Protein AF-A0A426Z5G6-F1 (afdb_monomer_lite)

Organism: Ensete ventricosum (NCBI:txid4639)

Radius of gyration: 36.81 Å; chains: 1; bounding box: 83×56×106 Å

pLDDT: mean 76.45, std 18.32, range [32.03, 97.44]

Sequence (306 aa):
MERAILSSEIAGIDIRGAVARGVGAQGIELSETVRRMEESIPQTIVFLEAAIERCINFTGGSEADELILALDDIMLQYLSNLQDTLKSLRTICGVASPAQSDGLKKEGAARVVDMVSEEEEWSIVQGALQILTVADCLTSRTSVFEASLRATLARIGTTLSLSVFGSSLEQPHVAVAGENDVNIATRAGLDVAALRLADAPDKARKLFNLLEQVAEGATALFMEQLRGIQYISDRGAQQLSADIEFLSNVLSALSMAIPPFLATFHTCLSTPRDQLPAFLKSDGGSQLDIPTAHLVCKIRRIPLDQ

InterPro domains:
  IPR019335 Conserved oligomeric Golgi complex subunit 7 [PF10191] (1-213)
  IPR019335 Conserved oligomeric Golgi complex subunit 7 [PTHR21443] (1-213)

Secondary structure (DSSP, 8-state):
-HHHHHHHHHHT-----S---STT-HHHHHHHHHHHHHHHHHHHHHHHHHHHHHHHHHHTTTTHHHHHHHHHHHHHHHHHHHHHHHHHHHHHTT------------------SS---HHHHHHHHHHHHHHHHHHHHHHHHHHHHHHHHHHHHHHHHHHHHHHHHTTS--------S---HHHHHHHHHHHHHHHHHHH-HHHHHHHHHHHHHHHHHHHHHHHHHHHT-----HHHHHHHHHHHHHHHHHHHHTTPPPPHHHHHHHHHHHS-TTTHHHHHTSGGGGGS-HHHHHHHHHHTT-----

Foldseek 3Di:
DLLVVLLVQLVPQPLQFDPDDDDPCLLVNLQRSLVSLLVSQVVSLVSLVVSVVVCCVQVVCPCVVVSVVSNVVSVVVNVVVVVVNVVVSCVSVVVDDPDDPDDDDDDDDPDPPDDPDPVSVVSVVVSVVSNVVSVVSNVVSVVVSVVVSVVVSVVSVVVVVCVVVVPPDDDDDDDDDDDDPVVVVVVVVVVSVVVVCVVVVVVVVVVLVVLVVVLVVVVVVVLVVVLPQQAADLVRLVVVLVVLVVSVVVCVVSVHDRDLLSVQSNVQSVDDLVCNLVCCVDPNVVSHDPVSNVSSCRRHVNDNDD

Structure (mmCIF, N/CA/C/O backbone):
data_AF-A0A426Z5G6-F1
#
_entry.id   AF-A0A426Z5G6-F1
#
loop_
_atom_site.group_PDB
_atom_site.id
_atom_site.type_symbol
_atom_site.label_atom_id
_atom_site.label_alt_id
_atom_site.label_comp_id
_atom_site.label_asym_id
_atom_site.label_entity_id
_atom_site.label_seq_id
_atom_site.pdbx_PDB_ins_code
_atom_site.Cartn_x
_atom_site.Cartn_y
_atom_site.Cartn_z
_atom_site.occupancy
_atom_site.B_iso_or_equiv
_atom_site.auth_seq_id
_atom_site.auth_comp_id
_atom_site.auth_asym_id
_atom_site.auth_atom_id
_atom_site.pdbx_PDB_model_num
ATOM 1 N N . MET A 1 1 ? -4.379 3.465 -10.804 1.00 75.62 1 MET A N 1
ATOM 2 C CA . MET A 1 1 ? -4.146 4.752 -11.497 1.00 75.62 1 MET A CA 1
ATOM 3 C C . MET A 1 1 ? -2.656 4.974 -11.734 1.00 75.62 1 MET A C 1
ATOM 5 O O . MET A 1 1 ? -2.268 4.985 -12.892 1.00 75.62 1 MET A O 1
ATOM 9 N N . GLU A 1 2 ? -1.825 5.032 -10.685 1.00 82.81 2 GLU A N 1
ATOM 10 C CA . GLU A 1 2 ? -0.364 5.240 -10.807 1.00 82.81 2 GLU A CA 1
ATOM 11 C C . GLU A 1 2 ? 0.331 4.265 -11.766 1.00 82.81 2 GLU A C 1
ATOM 13 O O . GLU A 1 2 ? 1.095 4.699 -12.617 1.00 82.81 2 GLU A O 1
ATOM 18 N N . ARG A 1 3 ? -0.021 2.970 -11.747 1.00 85.62 3 ARG A N 1
ATOM 19 C CA . ARG A 1 3 ? 0.507 1.990 -12.718 1.00 85.62 3 ARG A CA 1
ATOM 20 C C . ARG A 1 3 ? 0.332 2.422 -14.183 1.00 85.62 3 ARG A C 1
ATOM 22 O O . ARG A 1 3 ? 1.218 2.198 -14.996 1.00 85.62 3 ARG A O 1
ATOM 29 N N . ALA A 1 4 ? -0.806 3.027 -14.533 1.00 86.38 4 ALA A N 1
ATOM 30 C CA . ALA A 1 4 ? -1.065 3.477 -15.903 1.00 86.38 4 ALA A CA 1
ATOM 31 C C . ALA A 1 4 ? -0.242 4.724 -16.262 1.00 86.38 4 ALA A C 1
ATOM 33 O O . ALA A 1 4 ? 0.222 4.838 -17.392 1.00 86.38 4 ALA A O 1
ATOM 34 N N . ILE A 1 5 ? -0.032 5.622 -15.294 1.00 88.25 5 ILE A N 1
ATOM 35 C CA . ILE A 1 5 ? 0.804 6.819 -15.450 1.00 88.25 5 ILE A CA 1
ATOM 36 C C . ILE A 1 5 ? 2.263 6.397 -15.653 1.00 88.25 5 ILE A C 1
ATOM 38 O O . ILE A 1 5 ? 2.845 6.726 -16.680 1.00 88.25 5 ILE A O 1
ATOM 42 N N . LEU A 1 6 ? 2.802 5.574 -14.748 1.00 89.06 6 LEU A N 1
ATOM 43 C CA . LEU A 1 6 ? 4.157 5.017 -14.834 1.00 89.06 6 LEU A CA 1
ATOM 44 C C . LEU A 1 6 ? 4.401 4.269 -16.146 1.00 89.06 6 LEU A C 1
ATOM 46 O O . LEU A 1 6 ? 5.412 4.487 -16.808 1.00 89.06 6 LEU A O 1
ATOM 50 N N . SER A 1 7 ? 3.465 3.402 -16.545 1.00 88.75 7 SER A N 1
ATOM 51 C CA . SER A 1 7 ? 3.581 2.654 -17.801 1.00 88.75 7 SER A CA 1
ATOM 52 C C . SER A 1 7 ? 3.622 3.592 -19.011 1.00 88.75 7 SER A C 1
ATOM 54 O O . SER A 1 7 ? 4.407 3.368 -19.929 1.00 88.75 7 SER A O 1
ATOM 56 N N . SER A 1 8 ? 2.838 4.676 -18.996 1.00 89.12 8 SER A N 1
ATOM 57 C CA . SER A 1 8 ? 2.868 5.699 -20.045 1.00 89.12 8 SER A CA 1
ATOM 58 C C . SER A 1 8 ? 4.173 6.499 -20.056 1.00 89.12 8 SER A C 1
ATOM 60 O O . SER A 1 8 ? 4.687 6.778 -21.136 1.00 89.12 8 SER A O 1
ATOM 62 N N . GLU A 1 9 ? 4.703 6.885 -18.891 1.00 89.06 9 GLU A N 1
ATOM 63 C CA . GLU A 1 9 ? 5.968 7.630 -18.783 1.00 89.06 9 GLU A CA 1
ATOM 64 C C . GLU A 1 9 ? 7.142 6.787 -19.297 1.00 89.06 9 GLU A C 1
ATOM 66 O O . GLU A 1 9 ? 7.930 7.259 -20.113 1.00 89.06 9 GLU A O 1
ATOM 71 N N . ILE A 1 10 ? 7.201 5.508 -18.916 1.00 86.44 10 ILE A N 1
ATOM 72 C CA . ILE A 1 10 ? 8.268 4.588 -19.337 1.00 86.44 10 ILE A CA 1
ATOM 73 C C . ILE A 1 10 ? 8.141 4.186 -20.805 1.00 86.44 10 ILE A C 1
ATOM 75 O O . ILE A 1 10 ? 9.153 4.068 -21.493 1.00 86.44 10 ILE A O 1
ATOM 79 N N . ALA A 1 11 ? 6.921 4.037 -21.328 1.00 85.31 11 ALA A N 1
ATOM 80 C CA . ALA A 1 11 ? 6.710 3.843 -22.762 1.00 85.31 11 ALA A CA 1
ATOM 81 C C . ALA A 1 11 ? 7.136 5.067 -23.596 1.00 85.31 11 ALA A C 1
ATOM 83 O O . ALA A 1 11 ? 7.442 4.920 -24.778 1.00 85.31 11 ALA A O 1
ATOM 84 N N . GLY A 1 12 ? 7.161 6.259 -22.991 1.00 81.69 12 GLY A N 1
ATOM 85 C CA . GLY A 1 12 ? 7.648 7.491 -23.611 1.00 81.69 12 GLY A CA 1
ATOM 86 C C . GLY A 1 12 ? 9.174 7.608 -23.675 1.00 81.69 12 GLY A C 1
ATOM 87 O O . GLY A 1 12 ? 9.672 8.512 -24.346 1.00 81.69 12 GLY A O 1
ATOM 88 N N . ILE A 1 13 ? 9.921 6.718 -23.011 1.00 85.00 13 ILE A N 1
ATOM 89 C CA . ILE A 1 13 ? 11.385 6.729 -23.037 1.00 85.00 13 ILE A CA 1
ATOM 90 C C . ILE A 1 13 ? 11.874 6.103 -24.344 1.00 85.00 13 ILE A C 1
ATOM 92 O O . ILE A 1 13 ? 11.765 4.895 -24.570 1.00 85.00 13 ILE A O 1
ATOM 96 N N . ASP A 1 14 ? 12.452 6.935 -25.206 1.00 78.88 14 ASP A N 1
ATOM 97 C CA . ASP A 1 14 ? 13.053 6.480 -26.452 1.00 78.88 14 ASP A CA 1
ATOM 98 C C . ASP A 1 14 ? 14.434 5.862 -26.199 1.00 78.88 14 ASP A C 1
ATOM 100 O O . ASP A 1 14 ? 15.436 6.562 -26.046 1.00 78.88 14 ASP A O 1
ATOM 104 N N . ILE A 1 15 ? 14.482 4.529 -26.145 1.00 80.50 15 ILE A N 1
ATOM 105 C CA . ILE A 1 15 ? 15.733 3.768 -26.011 1.00 80.50 15 ILE A CA 1
ATOM 106 C C . ILE A 1 15 ? 16.281 3.262 -27.350 1.00 80.50 15 ILE A C 1
ATOM 108 O O . ILE A 1 15 ? 17.377 2.702 -27.387 1.00 80.50 15 ILE A O 1
ATOM 112 N N . ARG A 1 16 ? 15.532 3.408 -28.451 1.00 69.38 16 ARG A N 1
ATOM 113 C CA . ARG A 1 16 ? 15.948 2.894 -29.762 1.00 69.38 16 ARG A CA 1
ATOM 114 C C . ARG A 1 16 ? 16.732 3.979 -30.499 1.00 69.38 16 ARG A C 1
ATOM 116 O O . ARG A 1 16 ? 16.286 5.110 -30.627 1.00 69.38 16 ARG A O 1
ATOM 123 N N . GLY A 1 17 ? 17.930 3.643 -30.977 1.00 63.75 17 GLY A N 1
ATOM 124 C CA . GLY A 1 17 ? 18.724 4.551 -31.805 1.00 63.75 17 GLY A CA 1
ATOM 125 C C . GLY A 1 17 ? 18.138 4.764 -33.204 1.00 63.75 17 GLY A C 1
ATOM 126 O O . GLY A 1 17 ? 17.123 4.181 -33.591 1.00 63.75 17 GLY A O 1
ATOM 127 N N . ALA A 1 18 ? 18.797 5.627 -33.978 1.00 53.34 18 ALA A N 1
ATOM 128 C CA . ALA A 1 18 ? 18.385 5.974 -35.333 1.00 53.34 18 ALA A CA 1
ATOM 129 C C . ALA A 1 18 ? 18.390 4.751 -36.270 1.00 53.34 18 ALA A C 1
ATOM 131 O O . ALA A 1 18 ? 19.417 4.116 -36.436 1.00 53.34 18 ALA A O 1
ATOM 132 N N . VAL A 1 19 ? 17.255 4.494 -36.928 1.00 53.56 19 VAL A N 1
ATOM 133 C CA . VAL A 1 19 ? 17.014 3.408 -37.898 1.00 53.56 19 VAL A CA 1
ATOM 134 C C . VAL A 1 19 ? 18.153 3.245 -38.920 1.00 53.56 19 VAL A C 1
ATOM 136 O O . VAL A 1 19 ? 18.389 4.166 -39.705 1.00 53.56 19 VAL A O 1
ATOM 139 N N . ALA A 1 20 ? 18.775 2.058 -38.939 1.00 50.06 20 ALA A N 1
ATOM 140 C CA . ALA A 1 20 ? 19.630 1.464 -39.977 1.00 50.06 20 ALA A CA 1
ATOM 141 C C . ALA A 1 20 ? 19.865 2.333 -41.228 1.00 50.06 20 ALA A C 1
ATOM 143 O O . ALA A 1 20 ? 19.115 2.280 -42.210 1.00 50.06 20 ALA A O 1
ATOM 144 N N . ARG A 1 21 ? 20.959 3.103 -41.225 1.00 52.81 21 ARG A N 1
ATOM 145 C CA . ARG A 1 21 ? 21.434 3.858 -42.397 1.00 52.81 21 ARG A CA 1
ATOM 146 C C . ARG A 1 21 ? 22.661 3.196 -43.024 1.00 52.81 21 ARG A C 1
ATOM 148 O O . ARG A 1 21 ? 23.765 3.681 -42.852 1.00 52.81 21 ARG A O 1
ATOM 155 N N . GLY A 1 22 ? 22.457 2.149 -43.824 1.00 53.66 22 GLY A N 1
ATOM 156 C CA . GLY A 1 22 ? 23.486 1.601 -44.725 1.00 53.66 22 GLY A CA 1
ATOM 157 C C . GLY A 1 22 ? 24.746 1.011 -44.058 1.00 53.66 22 GLY A C 1
ATOM 158 O O . GLY A 1 22 ? 24.973 1.126 -42.859 1.00 53.66 22 GLY A O 1
ATOM 159 N N . VAL A 1 23 ? 25.559 0.321 -44.862 1.00 48.41 23 VAL A N 1
ATOM 160 C CA . VAL A 1 23 ? 26.812 -0.336 -44.437 1.00 48.41 23 VAL A CA 1
ATOM 161 C C . VAL A 1 23 ? 27.882 0.741 -44.189 1.00 48.41 23 VAL A C 1
ATOM 163 O O . VAL A 1 23 ? 28.109 1.562 -45.077 1.00 48.41 23 VAL A O 1
ATOM 166 N N . GLY A 1 24 ? 28.488 0.773 -42.993 1.00 55.41 24 GLY A N 1
ATOM 167 C CA . GLY A 1 24 ? 29.469 1.784 -42.556 1.00 55.41 24 GLY A CA 1
ATOM 168 C C . GLY A 1 24 ? 28.979 2.797 -41.503 1.00 55.41 24 GLY A C 1
ATOM 169 O O . GLY A 1 24 ? 29.781 3.570 -40.986 1.00 55.41 24 GLY A O 1
ATOM 170 N N . ALA A 1 25 ? 27.685 2.808 -41.150 1.00 60.38 25 ALA A N 1
ATOM 171 C CA . ALA A 1 25 ? 27.133 3.632 -40.057 1.00 60.38 25 ALA A CA 1
ATOM 172 C C . ALA A 1 25 ? 26.769 2.818 -38.795 1.00 60.38 25 ALA A C 1
ATOM 174 O O . ALA A 1 25 ? 26.242 3.374 -37.828 1.00 60.38 25 ALA A O 1
ATOM 175 N N . GLN A 1 26 ? 27.045 1.509 -38.796 1.00 64.88 26 GLN A N 1
ATOM 176 C CA . GLN A 1 26 ? 26.572 0.566 -37.776 1.00 64.88 26 GLN A CA 1
ATOM 177 C C . GLN A 1 26 ? 27.215 0.807 -36.405 1.00 64.88 26 GLN A C 1
ATOM 179 O O . GLN A 1 26 ? 26.537 0.728 -35.383 1.00 64.88 26 GLN A O 1
ATOM 184 N N . GLY A 1 27 ? 28.503 1.159 -36.376 1.00 65.44 27 GLY A N 1
ATOM 185 C CA . GLY A 1 27 ? 29.209 1.494 -35.137 1.00 65.44 27 GLY A CA 1
ATOM 186 C C . GLY A 1 27 ? 28.667 2.753 -34.444 1.00 65.44 27 GLY A C 1
ATOM 187 O O . GLY A 1 27 ? 28.475 2.771 -33.228 1.00 65.44 27 GLY A O 1
ATOM 188 N N . ILE A 1 28 ? 28.319 3.781 -35.226 1.00 69.50 28 ILE A N 1
ATOM 189 C CA . ILE A 1 28 ? 27.729 5.030 -34.716 1.00 69.50 28 ILE A CA 1
ATOM 190 C C . ILE A 1 28 ? 26.310 4.774 -34.184 1.00 69.50 28 ILE A C 1
ATOM 192 O O . ILE A 1 28 ? 25.950 5.277 -33.121 1.00 69.50 28 ILE A O 1
ATOM 196 N N . GLU A 1 29 ? 25.512 3.964 -34.887 1.00 74.25 29 GLU A N 1
ATOM 197 C CA . GLU A 1 29 ? 24.167 3.558 -34.452 1.00 74.25 29 GLU A CA 1
ATOM 198 C C . GLU A 1 29 ? 24.207 2.747 -33.146 1.00 74.25 29 GLU A C 1
ATOM 200 O O . GLU A 1 29 ? 23.390 2.978 -32.249 1.00 74.25 29 GLU A O 1
ATOM 205 N N . LEU A 1 30 ? 25.195 1.856 -33.001 1.00 78.50 30 LEU A N 1
ATOM 206 C CA . LEU A 1 30 ? 25.441 1.097 -31.776 1.00 78.50 30 LEU A CA 1
ATOM 207 C C . LEU A 1 30 ? 25.752 2.024 -30.596 1.00 78.50 30 LEU A C 1
ATOM 209 O O . LEU A 1 30 ? 25.024 1.992 -29.605 1.00 78.50 30 LEU A O 1
ATOM 213 N N . SER A 1 31 ? 26.785 2.866 -30.694 1.00 81.25 31 SER A N 1
ATOM 214 C CA . SER A 1 31 ? 27.173 3.763 -29.595 1.00 81.25 31 SER A CA 1
ATOM 215 C C . SER A 1 31 ? 26.048 4.718 -29.189 1.00 81.25 31 SER A C 1
ATOM 217 O O . SER A 1 31 ? 25.837 4.965 -28.006 1.00 81.25 31 SER A O 1
ATOM 219 N N . GLU A 1 32 ? 25.273 5.220 -30.150 1.00 83.00 32 GLU A N 1
ATOM 220 C CA . GLU A 1 32 ? 24.182 6.166 -29.898 1.00 83.00 32 GLU A CA 1
ATOM 221 C C . GLU A 1 32 ? 22.923 5.482 -29.324 1.00 83.00 32 GLU A C 1
ATOM 223 O O . GLU A 1 32 ? 22.181 6.090 -28.549 1.00 83.00 32 GLU A O 1
ATOM 228 N N . THR A 1 33 ? 22.697 4.200 -29.635 1.00 85.88 33 THR A N 1
ATOM 229 C CA . THR A 1 33 ? 21.670 3.381 -28.966 1.00 85.88 33 THR A CA 1
ATOM 230 C C . THR A 1 33 ? 22.081 3.055 -27.533 1.00 85.88 33 THR A C 1
ATOM 232 O O . THR A 1 33 ? 21.289 3.233 -26.611 1.00 85.88 33 THR A O 1
ATOM 235 N N . VAL A 1 34 ? 23.329 2.626 -27.319 1.00 87.00 34 VAL A N 1
ATOM 236 C CA . VAL A 1 34 ? 23.845 2.294 -25.982 1.00 87.00 34 VAL A CA 1
ATOM 237 C C . VAL A 1 34 ? 23.863 3.530 -25.078 1.00 87.00 34 VAL A C 1
ATOM 239 O O . VAL A 1 34 ? 23.466 3.433 -23.919 1.00 87.00 34 VAL A O 1
ATOM 242 N N . ARG A 1 35 ? 24.200 4.711 -25.614 1.00 87.00 35 ARG A N 1
ATOM 243 C CA . ARG A 1 35 ? 24.096 5.983 -24.884 1.00 87.00 35 ARG A CA 1
ATOM 244 C C . ARG A 1 35 ? 22.660 6.293 -24.451 1.00 87.00 35 ARG A C 1
ATOM 246 O O . ARG A 1 35 ? 22.447 6.649 -23.297 1.00 87.00 35 ARG A O 1
ATOM 253 N N . ARG A 1 36 ? 21.660 6.112 -25.328 1.00 88.69 36 ARG A N 1
ATOM 254 C CA . ARG A 1 36 ? 20.237 6.266 -24.949 1.00 88.69 36 ARG A CA 1
ATOM 255 C C . ARG A 1 36 ? 19.820 5.274 -23.869 1.00 88.69 36 ARG A C 1
ATOM 257 O O . ARG A 1 36 ? 19.101 5.650 -22.948 1.00 88.69 36 ARG A O 1
ATOM 264 N N . MET A 1 37 ? 20.281 4.027 -23.956 1.00 91.12 37 MET A N 1
ATOM 265 C CA . MET A 1 37 ? 20.041 3.038 -22.905 1.00 91.12 37 MET A CA 1
ATOM 266 C C . MET A 1 37 ? 20.643 3.492 -21.568 1.00 91.12 37 MET A C 1
ATOM 268 O O . MET A 1 37 ? 19.973 3.407 -20.543 1.00 91.12 37 MET A O 1
ATOM 272 N N . GLU A 1 38 ? 21.863 4.029 -21.564 1.00 90.69 38 GLU A N 1
ATOM 273 C CA . GLU A 1 38 ? 22.487 4.571 -20.353 1.00 90.69 38 GLU A CA 1
ATOM 274 C C . GLU A 1 38 ? 21.692 5.752 -19.772 1.00 90.69 38 GLU A C 1
ATOM 276 O O . GLU A 1 38 ? 21.386 5.766 -18.580 1.00 90.69 38 GLU A O 1
ATOM 281 N N . GLU A 1 39 ? 21.298 6.709 -20.618 1.00 91.38 39 GLU A N 1
ATOM 282 C CA . GLU A 1 39 ? 20.528 7.901 -20.235 1.00 91.38 39 GLU A CA 1
ATOM 283 C C . GLU A 1 39 ? 19.103 7.567 -19.757 1.00 91.38 39 GLU A C 1
ATOM 285 O O . GLU A 1 39 ? 18.547 8.282 -18.919 1.00 91.38 39 GLU A O 1
ATOM 290 N N . SER A 1 40 ? 18.521 6.463 -20.232 1.00 93.81 40 SER A N 1
ATOM 291 C CA . SER A 1 40 ? 17.180 6.016 -19.837 1.00 93.81 40 SER A CA 1
ATOM 292 C C . SER A 1 40 ? 17.091 5.483 -18.403 1.00 93.81 40 SER A C 1
ATOM 294 O O . SER A 1 40 ? 16.034 5.581 -17.772 1.00 93.81 40 SER A O 1
ATOM 296 N N . ILE A 1 41 ? 18.197 4.974 -17.848 1.00 94.75 41 ILE A N 1
ATOM 297 C CA . ILE A 1 41 ? 18.246 4.429 -16.484 1.00 94.75 41 ILE A CA 1
ATOM 298 C C . ILE A 1 41 ? 17.909 5.501 -15.438 1.00 94.75 41 ILE A C 1
ATOM 300 O O . ILE A 1 41 ? 16.936 5.311 -14.706 1.00 94.75 41 ILE A O 1
ATOM 304 N N . PRO A 1 42 ? 18.645 6.628 -15.332 1.00 94.56 42 PRO A N 1
ATOM 305 C CA . PRO A 1 42 ? 18.338 7.643 -14.329 1.00 94.56 42 PRO A CA 1
ATOM 306 C C . PRO A 1 42 ? 16.948 8.261 -14.528 1.00 94.56 42 PRO A C 1
ATOM 308 O O . PRO A 1 42 ? 16.299 8.579 -13.539 1.00 94.56 42 PRO A O 1
ATOM 311 N N . GLN A 1 43 ? 16.461 8.383 -15.768 1.00 93.75 43 GLN A N 1
ATOM 312 C CA . GLN A 1 43 ? 15.102 8.872 -16.040 1.00 93.75 43 GLN A CA 1
ATOM 313 C C . GLN A 1 43 ? 14.038 7.933 -15.463 1.00 93.75 43 GLN A C 1
ATOM 315 O O . GLN A 1 43 ? 13.129 8.379 -14.768 1.00 93.75 43 GLN A O 1
ATOM 320 N N . THR A 1 44 ? 14.194 6.627 -15.688 1.00 94.31 44 THR A N 1
ATOM 321 C CA . THR A 1 44 ? 13.284 5.606 -15.153 1.00 94.31 44 THR A CA 1
ATOM 322 C C . THR A 1 44 ? 13.246 5.644 -13.627 1.00 94.31 44 THR A C 1
ATOM 324 O O . THR A 1 44 ? 12.166 5.632 -13.043 1.00 94.31 44 THR A O 1
ATOM 327 N N . ILE A 1 45 ? 14.406 5.765 -12.972 1.00 95.19 45 ILE A N 1
ATOM 328 C CA . ILE A 1 45 ? 14.481 5.867 -11.506 1.00 95.19 45 ILE A CA 1
ATOM 329 C C . ILE A 1 45 ? 13.726 7.097 -10.991 1.00 95.19 45 ILE A C 1
ATOM 331 O O . ILE A 1 45 ? 12.948 6.970 -10.050 1.00 95.19 45 ILE A O 1
ATOM 335 N N . VAL A 1 46 ? 13.874 8.255 -11.643 1.00 95.06 46 VAL A N 1
ATOM 336 C CA . VAL A 1 46 ? 13.143 9.478 -11.267 1.00 95.06 46 VAL A CA 1
ATOM 337 C C . VAL A 1 46 ? 11.627 9.291 -11.387 1.00 95.06 46 VAL A C 1
ATOM 339 O O . VAL A 1 46 ? 10.891 9.722 -10.499 1.00 95.06 46 VAL A O 1
ATOM 342 N N . PHE A 1 47 ? 11.137 8.626 -12.439 1.00 94.62 47 PHE A N 1
ATOM 343 C CA . PHE A 1 47 ? 9.703 8.337 -12.571 1.00 94.62 47 PHE A CA 1
ATOM 344 C C . PHE A 1 47 ? 9.194 7.410 -11.464 1.00 94.62 47 PHE A C 1
ATOM 346 O O . PHE A 1 47 ? 8.121 7.649 -10.906 1.00 94.62 47 PHE A O 1
ATOM 353 N N . LEU A 1 48 ? 9.972 6.387 -11.103 1.00 95.12 48 LEU A N 1
ATOM 354 C CA . LEU A 1 48 ? 9.626 5.472 -10.014 1.00 95.12 48 LEU A CA 1
ATOM 355 C C . LEU A 1 48 ? 9.578 6.196 -8.663 1.00 95.12 48 LEU A C 1
ATOM 357 O O . LEU A 1 48 ? 8.615 6.026 -7.919 1.00 95.12 48 LEU A O 1
ATOM 361 N N . GLU A 1 49 ? 10.569 7.038 -8.361 1.00 95.12 49 GLU A N 1
ATOM 362 C CA . GLU A 1 49 ? 10.600 7.852 -7.137 1.00 95.12 49 GLU A CA 1
ATOM 363 C C . GLU A 1 49 ? 9.411 8.821 -7.071 1.00 95.12 49 GLU A C 1
ATOM 365 O O . GLU A 1 49 ? 8.707 8.872 -6.061 1.00 95.12 49 GLU A O 1
ATOM 370 N N . ALA A 1 50 ? 9.114 9.518 -8.170 1.00 94.19 50 ALA A N 1
ATOM 371 C CA . ALA A 1 50 ? 7.971 10.423 -8.245 1.00 94.19 50 ALA A CA 1
ATOM 372 C C . ALA A 1 50 ? 6.634 9.688 -8.048 1.00 94.19 50 ALA A C 1
ATOM 374 O O . ALA A 1 50 ? 5.735 10.194 -7.374 1.00 94.19 50 ALA A O 1
ATOM 375 N N . ALA A 1 51 ? 6.488 8.485 -8.607 1.00 93.81 51 ALA A N 1
ATOM 376 C CA . ALA A 1 51 ? 5.290 7.674 -8.422 1.00 93.81 51 ALA A CA 1
ATOM 377 C C . ALA A 1 51 ? 5.146 7.160 -6.984 1.00 93.81 51 ALA A C 1
ATOM 379 O O . ALA A 1 51 ? 4.033 7.141 -6.457 1.00 93.81 51 ALA A O 1
ATOM 380 N N . ILE A 1 52 ? 6.252 6.803 -6.323 1.00 94.00 52 ILE A N 1
ATOM 381 C CA . ILE A 1 52 ? 6.260 6.456 -4.897 1.00 94.00 52 ILE A CA 1
ATOM 382 C C . ILE A 1 52 ? 5.767 7.641 -4.065 1.00 94.00 52 ILE A C 1
ATOM 384 O O . ILE A 1 52 ? 4.847 7.478 -3.263 1.00 94.00 52 ILE A O 1
ATOM 388 N N . GLU A 1 53 ? 6.320 8.838 -4.278 1.00 92.06 53 GLU A N 1
ATOM 389 C CA . GLU A 1 53 ? 5.904 10.041 -3.551 1.00 92.06 53 GLU A CA 1
ATOM 390 C C . GLU A 1 53 ? 4.423 10.357 -3.769 1.00 92.06 53 GLU A C 1
ATOM 392 O O . GLU A 1 53 ? 3.689 10.556 -2.800 1.00 92.06 53 GLU A O 1
ATOM 397 N N . ARG A 1 54 ? 3.949 10.350 -5.022 1.00 91.69 54 ARG A N 1
ATOM 398 C CA . ARG A 1 54 ? 2.529 10.571 -5.340 1.00 91.69 54 ARG A CA 1
ATOM 399 C C . ARG A 1 54 ? 1.635 9.522 -4.690 1.00 91.69 54 ARG A C 1
ATOM 401 O O . ARG A 1 54 ? 0.638 9.884 -4.065 1.00 91.69 54 ARG A O 1
ATOM 408 N N . CYS A 1 55 ? 1.999 8.244 -4.787 1.00 89.19 55 CYS A N 1
ATOM 409 C CA . CYS A 1 55 ? 1.220 7.151 -4.219 1.00 89.19 55 CYS A CA 1
ATOM 410 C C . CYS A 1 55 ? 1.142 7.254 -2.697 1.00 89.19 55 CYS A C 1
ATOM 412 O O . CYS A 1 55 ? 0.062 7.093 -2.136 1.00 89.19 55 CYS A O 1
ATOM 414 N N . ILE A 1 56 ? 2.244 7.562 -2.013 1.00 86.88 56 ILE A N 1
ATOM 415 C CA . ILE A 1 56 ? 2.259 7.703 -0.552 1.00 86.88 56 ILE A CA 1
ATOM 416 C C . ILE A 1 56 ? 1.488 8.948 -0.122 1.00 86.88 56 ILE A C 1
ATOM 418 O O . ILE A 1 56 ? 0.644 8.852 0.766 1.00 86.88 56 ILE A O 1
ATOM 422 N N . ASN A 1 57 ? 1.725 10.094 -0.764 1.00 84.81 57 ASN A N 1
ATOM 423 C CA . ASN A 1 57 ? 1.029 11.343 -0.449 1.00 84.81 57 ASN A CA 1
ATOM 424 C C . ASN A 1 57 ? -0.475 11.216 -0.667 1.00 84.81 57 ASN A C 1
ATOM 426 O O . ASN A 1 57 ? -1.264 11.742 0.116 1.00 84.81 57 ASN A O 1
ATOM 430 N N . PHE A 1 58 ? -0.878 10.497 -1.716 1.00 82.69 58 PHE A N 1
ATOM 431 C CA . PHE A 1 58 ? -2.273 10.190 -1.932 1.00 82.69 58 PHE A CA 1
ATOM 432 C C . PHE A 1 58 ? -2.736 9.196 -0.869 1.00 82.69 58 PHE A C 1
ATOM 434 O O . PHE A 1 58 ? -3.510 9.586 -0.011 1.00 82.69 58 PHE A O 1
ATOM 441 N N . THR A 1 59 ? -2.258 7.953 -0.854 1.00 81.25 59 THR A N 1
ATOM 442 C CA . THR A 1 59 ? -2.823 6.825 -0.077 1.00 81.25 59 THR A CA 1
ATOM 443 C C . THR A 1 59 ? -2.519 6.827 1.425 1.00 81.25 59 THR A C 1
ATOM 445 O O . THR A 1 59 ? -3.084 6.014 2.159 1.00 81.25 59 THR A O 1
ATOM 448 N N . GLY A 1 60 ? -1.623 7.692 1.902 1.00 76.44 60 GLY A N 1
ATOM 449 C CA . GLY A 1 60 ? -1.101 7.636 3.270 1.00 76.44 60 GLY A CA 1
ATOM 450 C C . GLY A 1 60 ? -0.282 6.370 3.557 1.00 76.44 60 GLY A C 1
ATOM 451 O O . GLY A 1 60 ? -0.117 6.000 4.714 1.00 76.44 60 GLY A O 1
ATOM 452 N N . GLY A 1 61 ? 0.185 5.669 2.516 1.00 81.19 61 GLY A N 1
ATOM 453 C CA . GLY A 1 61 ? 0.954 4.426 2.635 1.00 81.19 61 GLY A CA 1
ATOM 454 C C . GLY A 1 61 ? 0.121 3.153 2.827 1.00 81.19 61 GLY A C 1
ATOM 455 O O . GLY A 1 61 ? 0.691 2.073 2.943 1.00 81.19 61 GLY A O 1
ATOM 456 N N . SER A 1 62 ? -1.211 3.252 2.824 1.00 76.56 62 SER A N 1
ATOM 457 C CA . SER A 1 62 ? -2.120 2.104 2.997 1.00 76.56 62 SER A CA 1
ATOM 458 C C . SER A 1 62 ? -2.127 1.109 1.827 1.00 76.56 62 SER A C 1
ATOM 460 O O . SER A 1 62 ? -2.536 -0.033 2.010 1.00 76.56 62 SER A O 1
ATOM 462 N N . GLU A 1 63 ? -1.663 1.524 0.645 1.00 82.31 63 GLU A N 1
ATOM 463 C CA . GLU A 1 63 ? -1.543 0.677 -0.557 1.00 82.31 63 GLU A CA 1
ATOM 464 C C . GLU A 1 63 ? -0.078 0.382 -0.907 1.00 82.31 63 GLU A C 1
ATOM 466 O O . GLU A 1 63 ? 0.291 0.268 -2.075 1.00 82.31 63 GLU A O 1
ATOM 471 N N . ALA A 1 64 ? 0.792 0.324 0.105 1.00 86.00 64 ALA A N 1
ATOM 472 C CA . ALA A 1 64 ? 2.212 0.053 -0.093 1.00 86.00 64 ALA A CA 1
ATOM 473 C C . ALA A 1 64 ? 2.464 -1.300 -0.785 1.00 86.00 64 ALA A C 1
ATOM 475 O O . ALA A 1 64 ? 3.348 -1.384 -1.634 1.00 86.00 64 ALA A O 1
ATOM 476 N N . ASP A 1 65 ? 1.667 -2.327 -0.477 1.00 86.06 65 ASP A N 1
ATOM 477 C CA . ASP A 1 65 ? 1.795 -3.656 -1.086 1.00 86.06 65 ASP A CA 1
ATOM 478 C C . ASP A 1 65 ? 1.463 -3.617 -2.587 1.00 86.06 65 ASP A C 1
ATOM 480 O O . ASP A 1 65 ? 2.226 -4.117 -3.416 1.00 86.06 65 ASP A O 1
ATOM 484 N N . GLU A 1 66 ? 0.356 -2.970 -2.966 1.00 87.75 66 GLU A N 1
ATOM 485 C CA . GLU A 1 66 ? -0.024 -2.804 -4.370 1.00 87.75 66 GLU A CA 1
ATOM 486 C C . GLU A 1 66 ? 0.935 -1.879 -5.136 1.00 87.75 66 GLU A C 1
ATOM 488 O O . GLU A 1 66 ? 1.177 -2.097 -6.326 1.00 87.75 66 GLU A O 1
ATOM 493 N N . LEU A 1 67 ? 1.515 -0.877 -4.465 1.00 89.94 67 LEU A N 1
ATOM 494 C CA . LEU A 1 67 ? 2.565 -0.030 -5.030 1.00 89.94 67 LEU A CA 1
ATOM 495 C C . LEU A 1 67 ? 3.812 -0.852 -5.374 1.00 89.94 67 LEU A C 1
ATOM 497 O O . LEU A 1 67 ? 4.325 -0.712 -6.480 1.00 89.94 67 LEU A O 1
ATOM 501 N N . ILE A 1 68 ? 4.282 -1.721 -4.472 1.00 92.62 68 ILE A N 1
ATOM 502 C CA . ILE A 1 68 ? 5.460 -2.572 -4.717 1.00 92.62 68 ILE A CA 1
ATOM 503 C C . ILE A 1 68 ? 5.231 -3.461 -5.940 1.00 92.62 68 ILE A C 1
ATOM 505 O O . ILE A 1 68 ? 6.063 -3.476 -6.843 1.00 92.62 68 ILE A O 1
ATOM 509 N N . LEU A 1 69 ? 4.071 -4.121 -6.023 1.00 92.62 69 LEU A N 1
ATOM 510 C CA . LEU A 1 69 ? 3.727 -4.956 -7.179 1.00 92.62 69 LEU A CA 1
ATOM 511 C C . LEU A 1 69 ? 3.717 -4.155 -8.488 1.00 92.62 69 LEU A C 1
ATOM 513 O O . LEU A 1 69 ? 4.206 -4.626 -9.512 1.00 92.62 69 LEU A O 1
ATOM 517 N N . ALA A 1 70 ? 3.187 -2.929 -8.464 1.00 93.38 70 ALA A N 1
ATOM 518 C CA . ALA A 1 70 ? 3.186 -2.067 -9.639 1.00 93.38 70 ALA A CA 1
ATOM 519 C C . ALA A 1 70 ? 4.602 -1.631 -10.050 1.00 93.38 70 ALA A C 1
ATOM 521 O O . ALA A 1 70 ? 4.881 -1.558 -11.244 1.00 93.38 70 ALA A O 1
ATOM 522 N N . LEU A 1 71 ? 5.489 -1.342 -9.093 1.00 94.50 71 LEU A N 1
ATOM 523 C CA . LEU A 1 71 ? 6.885 -0.996 -9.373 1.00 94.50 71 LEU A CA 1
ATOM 524 C C . LEU A 1 71 ? 7.648 -2.190 -9.961 1.00 94.50 71 LEU A C 1
ATOM 526 O O . LEU A 1 71 ? 8.384 -2.007 -10.929 1.00 94.50 71 LEU A O 1
ATOM 530 N N . ASP A 1 72 ? 7.429 -3.398 -9.437 1.00 93.94 72 ASP A N 1
ATOM 531 C CA . ASP A 1 72 ? 8.044 -4.630 -9.945 1.00 93.94 72 ASP A CA 1
ATOM 532 C C . ASP A 1 72 ? 7.603 -4.931 -11.383 1.00 93.94 72 ASP A C 1
ATOM 534 O O . ASP A 1 72 ? 8.452 -5.137 -12.254 1.00 93.94 72 ASP A O 1
ATOM 538 N N . ASP A 1 73 ? 6.296 -4.884 -11.667 1.00 93.38 73 ASP A N 1
ATOM 539 C CA . ASP A 1 73 ? 5.748 -5.066 -13.021 1.00 93.38 73 ASP A CA 1
ATOM 540 C C . ASP A 1 73 ? 6.396 -4.096 -14.022 1.00 93.38 73 ASP A C 1
ATOM 542 O O . ASP A 1 73 ? 6.788 -4.467 -15.133 1.00 93.38 73 ASP A O 1
ATOM 546 N N . ILE A 1 74 ? 6.526 -2.836 -13.614 1.00 92.81 74 ILE A N 1
ATOM 547 C CA . ILE A 1 74 ? 7.079 -1.764 -14.433 1.00 92.81 74 ILE A CA 1
ATOM 548 C C . ILE A 1 74 ? 8.587 -1.938 -14.650 1.00 92.81 74 ILE A C 1
ATOM 550 O O . ILE A 1 74 ? 9.070 -1.790 -15.777 1.00 92.81 74 ILE A O 1
ATOM 554 N N . MET A 1 75 ? 9.335 -2.293 -13.605 1.00 93.19 75 MET A N 1
ATOM 555 C CA . MET A 1 75 ? 10.763 -2.586 -13.714 1.00 93.19 75 MET A CA 1
ATOM 556 C C . MET A 1 75 ? 11.012 -3.784 -14.627 1.00 93.19 75 MET A C 1
ATOM 558 O O . MET A 1 75 ? 11.896 -3.728 -15.480 1.00 93.19 75 MET A O 1
ATOM 562 N N . LEU A 1 76 ? 10.200 -4.839 -14.528 1.00 93.44 76 LEU A N 1
ATOM 563 C CA . LEU A 1 76 ? 10.272 -5.987 -15.432 1.00 93.44 76 LEU A CA 1
ATOM 564 C C . LEU A 1 76 ? 9.988 -5.589 -16.885 1.00 93.44 76 LEU A C 1
ATOM 566 O O . LEU A 1 76 ? 10.714 -6.013 -17.788 1.00 93.44 76 LEU A O 1
ATOM 570 N N . GLN A 1 77 ? 8.982 -4.742 -17.121 1.00 92.00 77 GLN A N 1
ATOM 571 C CA . GLN A 1 77 ? 8.676 -4.221 -18.454 1.00 92.00 77 GLN A CA 1
ATOM 572 C C . GLN A 1 77 ? 9.858 -3.423 -19.030 1.00 92.00 77 GLN A C 1
ATOM 574 O O . GLN A 1 77 ? 10.246 -3.632 -20.183 1.00 92.00 77 GLN A O 1
ATOM 579 N N . TYR A 1 78 ? 10.464 -2.546 -18.229 1.00 93.00 78 TYR A N 1
ATOM 580 C CA . TYR A 1 78 ? 11.631 -1.761 -18.629 1.00 93.00 78 TYR A CA 1
ATOM 581 C C . TYR A 1 78 ? 12.853 -2.646 -18.929 1.00 93.00 78 TYR A C 1
ATOM 583 O O . TYR A 1 78 ? 13.474 -2.513 -19.986 1.00 93.00 78 TYR A O 1
ATOM 591 N N . LEU A 1 79 ? 13.154 -3.614 -18.058 1.00 93.00 79 LEU A N 1
ATOM 592 C CA . LEU A 1 79 ? 14.242 -4.576 -18.259 1.00 93.00 79 LEU A CA 1
ATOM 593 C C . LEU A 1 79 ? 14.034 -5.420 -19.521 1.00 93.00 79 LEU A C 1
ATOM 595 O O . LEU A 1 79 ? 14.988 -5.649 -20.266 1.00 93.00 79 LEU A O 1
ATOM 599 N N . SER A 1 80 ? 12.799 -5.843 -19.804 1.00 91.81 80 SER A N 1
ATOM 600 C CA . SER A 1 80 ? 12.467 -6.546 -21.048 1.00 91.81 80 SER A CA 1
ATOM 601 C C . SER A 1 80 ? 12.749 -5.675 -22.275 1.00 91.81 80 SER A C 1
ATOM 603 O O . SER A 1 80 ? 13.317 -6.161 -23.252 1.00 91.81 80 SER A O 1
ATOM 605 N N . ASN A 1 81 ? 12.422 -4.380 -22.221 1.00 89.88 81 ASN A N 1
ATOM 606 C CA . ASN A 1 81 ? 12.674 -3.443 -23.319 1.00 89.88 81 ASN A CA 1
ATOM 607 C C . ASN A 1 81 ? 14.182 -3.238 -23.571 1.00 89.88 81 ASN A C 1
ATOM 609 O O . ASN A 1 81 ? 14.640 -3.261 -24.720 1.00 89.88 81 ASN A O 1
ATOM 613 N N . LEU A 1 82 ? 14.981 -3.121 -22.503 1.00 90.69 82 LEU A N 1
ATOM 614 C CA . LEU A 1 82 ? 16.445 -3.094 -22.602 1.00 90.69 82 LEU A CA 1
ATOM 615 C C . LEU A 1 82 ? 16.990 -4.394 -23.210 1.00 90.69 82 LEU A C 1
ATOM 617 O O . LEU A 1 82 ? 17.832 -4.351 -24.106 1.00 90.69 82 LEU A O 1
ATOM 621 N N . GLN A 1 83 ? 16.489 -5.554 -22.773 1.00 89.62 83 GLN A N 1
ATOM 622 C CA . GLN A 1 83 ? 16.898 -6.852 -23.314 1.00 89.62 83 GLN A CA 1
ATOM 623 C C . GLN A 1 83 ? 16.553 -7.002 -24.798 1.00 89.62 83 GLN A C 1
ATOM 625 O O . GLN A 1 83 ? 17.369 -7.517 -25.561 1.00 89.62 83 GLN A O 1
ATOM 630 N N . ASP A 1 84 ? 15.374 -6.562 -25.232 1.00 88.12 84 ASP A N 1
ATOM 631 C CA . ASP A 1 84 ? 14.980 -6.626 -26.641 1.00 88.12 84 ASP A CA 1
ATOM 632 C C . ASP A 1 84 ? 15.818 -5.680 -27.508 1.00 88.12 84 ASP A C 1
ATOM 634 O O . ASP A 1 84 ? 16.224 -6.048 -28.614 1.00 88.12 84 ASP A O 1
ATOM 638 N N . THR A 1 85 ? 16.186 -4.517 -26.969 1.00 86.31 85 THR A N 1
ATOM 639 C CA . THR A 1 85 ? 17.125 -3.592 -27.617 1.00 86.31 85 THR A CA 1
ATOM 640 C C . THR A 1 85 ? 18.517 -4.218 -27.744 1.00 86.31 85 THR A C 1
ATOM 642 O O . THR A 1 85 ? 19.088 -4.218 -28.833 1.00 86.31 85 THR A O 1
ATOM 645 N N . LEU A 1 86 ? 19.028 -4.876 -26.696 1.00 84.38 86 LEU A N 1
ATOM 646 C CA . LEU A 1 86 ? 20.288 -5.632 -26.756 1.00 84.38 86 LEU A CA 1
ATOM 647 C C . LEU A 1 86 ? 20.242 -6.783 -27.768 1.00 84.38 86 LEU A C 1
ATOM 649 O O . LEU A 1 86 ? 21.213 -7.009 -28.492 1.00 84.38 86 LEU A O 1
ATOM 653 N N . LYS A 1 87 ? 19.124 -7.519 -27.854 1.00 84.06 87 LYS A N 1
ATOM 654 C CA . LYS A 1 87 ? 18.948 -8.576 -28.865 1.00 84.06 87 LYS A CA 1
ATOM 655 C C . LYS A 1 87 ? 19.030 -7.993 -30.275 1.00 84.06 87 LYS A C 1
ATOM 657 O O . LYS A 1 87 ? 19.700 -8.594 -31.111 1.00 84.06 87 LYS A O 1
ATOM 662 N N . SER A 1 88 ? 18.401 -6.839 -30.512 1.00 81.81 88 SER A N 1
ATOM 663 C CA . SER A 1 88 ? 18.470 -6.120 -31.788 1.00 81.81 88 SER A CA 1
ATOM 664 C C . SER A 1 88 ? 19.903 -5.676 -32.104 1.00 81.81 88 SER A C 1
ATOM 666 O O . SER A 1 88 ? 20.414 -5.973 -33.183 1.00 81.81 88 SER A O 1
ATOM 668 N N . LEU A 1 89 ? 20.609 -5.066 -31.147 1.00 78.38 89 LEU A N 1
ATOM 669 C CA . LEU A 1 89 ? 22.006 -4.649 -31.324 1.00 78.38 89 LEU A CA 1
ATOM 670 C C . LEU A 1 89 ? 22.930 -5.831 -31.642 1.00 78.38 89 LEU A C 1
ATOM 672 O O . LEU A 1 89 ? 23.727 -5.766 -32.573 1.00 78.38 89 LEU A O 1
ATOM 676 N N . ARG A 1 90 ? 22.762 -6.964 -30.952 1.00 75.38 90 ARG A N 1
ATOM 677 C CA . ARG A 1 90 ? 23.525 -8.194 -31.217 1.00 75.38 90 ARG A CA 1
ATOM 678 C C . ARG A 1 90 ? 23.347 -8.711 -32.649 1.00 75.38 90 ARG A C 1
ATOM 680 O O . ARG A 1 90 ? 24.290 -9.273 -33.204 1.00 75.38 90 ARG A O 1
ATOM 687 N N . THR A 1 91 ? 22.157 -8.551 -33.238 1.00 74.25 91 THR A N 1
ATOM 688 C CA . THR A 1 91 ? 21.928 -8.916 -34.647 1.00 74.25 91 THR A CA 1
ATOM 689 C C . THR A 1 91 ? 22.618 -7.958 -35.614 1.00 74.25 91 THR A C 1
ATOM 691 O O . THR A 1 91 ? 23.189 -8.420 -36.597 1.00 74.25 91 THR A O 1
ATOM 694 N N . ILE A 1 92 ? 22.636 -6.656 -35.306 1.00 67.81 92 ILE A N 1
ATOM 695 C CA . ILE A 1 92 ? 23.291 -5.622 -36.124 1.00 67.81 92 ILE A CA 1
ATOM 696 C C . ILE A 1 92 ? 24.812 -5.815 -36.127 1.00 67.81 92 ILE A C 1
ATOM 698 O O . ILE A 1 92 ? 25.429 -5.751 -37.182 1.00 67.81 92 ILE A O 1
ATOM 702 N N . CYS A 1 93 ? 25.408 -6.152 -34.981 1.00 66.38 93 CYS A N 1
ATOM 703 C CA . CYS A 1 93 ? 26.847 -6.413 -34.867 1.00 66.38 93 CYS A CA 1
ATOM 704 C C . CYS A 1 93 ? 27.295 -7.772 -35.445 1.00 66.38 93 CYS A C 1
ATOM 706 O O . CYS A 1 93 ? 28.452 -8.145 -35.277 1.00 66.38 93 CYS A O 1
ATOM 708 N N . GLY A 1 94 ? 26.401 -8.565 -36.051 1.00 62.50 94 GLY A N 1
ATOM 709 C CA . GLY A 1 94 ? 26.757 -9.857 -36.657 1.00 62.50 94 GLY A CA 1
ATOM 710 C C . GLY A 1 94 ? 27.165 -10.961 -35.667 1.00 62.50 94 GLY A C 1
ATOM 711 O O . GLY A 1 94 ? 27.639 -12.015 -36.080 1.00 62.50 94 GLY A O 1
ATOM 712 N N . VAL A 1 95 ? 26.955 -10.760 -34.360 1.00 61.44 95 VAL A N 1
ATOM 713 C CA . VAL A 1 95 ? 27.338 -11.712 -33.293 1.00 61.44 95 VAL A CA 1
ATOM 714 C C . VAL A 1 95 ? 26.310 -12.848 -33.141 1.00 61.44 95 VAL A C 1
ATOM 716 O O . VAL A 1 95 ? 26.551 -13.853 -32.469 1.00 61.44 95 VAL A O 1
ATOM 719 N N . ALA A 1 96 ? 25.140 -12.731 -33.776 1.00 51.59 96 ALA A N 1
ATOM 720 C CA . ALA A 1 96 ? 24.155 -13.804 -33.838 1.00 51.59 96 ALA A CA 1
ATOM 721 C C . ALA A 1 96 ? 24.609 -14.895 -34.825 1.00 51.59 96 ALA A C 1
ATOM 723 O O . ALA A 1 96 ? 24.307 -14.840 -36.014 1.00 51.59 96 ALA A O 1
ATOM 724 N N . SER A 1 97 ? 25.320 -15.912 -34.331 1.00 46.44 97 SER A N 1
ATOM 725 C CA . SER A 1 97 ? 25.542 -17.135 -35.104 1.00 46.44 97 SER A CA 1
ATOM 726 C C . SER A 1 97 ? 24.182 -17.805 -35.359 1.00 46.44 97 SER A C 1
ATOM 728 O O . SER A 1 97 ? 23.470 -18.090 -34.388 1.00 46.44 97 SER A O 1
ATOM 730 N N . PRO A 1 98 ? 23.770 -18.051 -36.616 1.00 43.75 98 PRO A N 1
ATOM 731 C CA . PRO A 1 98 ? 22.603 -18.874 -36.862 1.00 43.75 98 PRO A CA 1
ATOM 732 C C . PRO A 1 98 ? 22.968 -20.291 -36.422 1.00 43.75 98 PRO A C 1
ATOM 734 O O . PRO A 1 98 ? 23.799 -20.958 -37.040 1.00 43.75 98 PRO A O 1
ATOM 737 N N . ALA A 1 99 ? 22.363 -20.752 -35.329 1.00 45.22 99 ALA A N 1
ATOM 738 C CA . ALA A 1 99 ? 22.351 -22.168 -35.014 1.00 45.22 99 ALA A CA 1
ATOM 739 C C . ALA A 1 99 ? 21.810 -22.915 -36.245 1.00 45.22 99 ALA A C 1
ATOM 741 O O . ALA A 1 99 ? 20.685 -22.667 -36.673 1.00 45.22 99 ALA A O 1
ATOM 742 N N . GLN A 1 100 ? 22.679 -23.740 -36.834 1.00 47.44 100 GLN A N 1
ATOM 743 C CA . GLN A 1 100 ? 22.434 -24.797 -37.817 1.00 47.44 100 GLN A CA 1
ATOM 744 C C . GLN A 1 100 ? 20.977 -24.911 -38.295 1.00 47.44 100 GLN A C 1
ATOM 746 O O . GLN A 1 100 ? 20.155 -25.570 -37.662 1.00 47.44 100 GLN A O 1
ATOM 751 N N . SER A 1 101 ? 20.688 -24.349 -39.471 1.00 37.38 101 SER A N 1
ATOM 752 C CA . SER A 1 101 ? 19.703 -24.980 -40.350 1.00 37.38 101 SER A CA 1
ATOM 753 C C . SER A 1 101 ? 20.475 -25.894 -41.291 1.00 37.38 101 SER A C 1
ATOM 755 O O . SER A 1 101 ? 21.318 -25.458 -42.076 1.00 37.38 101 SER A O 1
ATOM 757 N N . ASP A 1 102 ? 20.265 -27.182 -41.073 1.00 41.75 102 ASP A N 1
ATOM 758 C CA . ASP A 1 102 ? 20.771 -28.280 -41.870 1.00 41.75 102 ASP A CA 1
ATOM 759 C C . ASP A 1 102 ? 20.242 -28.185 -43.316 1.00 41.75 102 ASP A C 1
ATOM 761 O O . ASP A 1 102 ? 19.068 -27.892 -43.539 1.00 41.75 102 ASP A O 1
ATOM 765 N N . GLY A 1 103 ? 21.125 -28.444 -44.284 1.00 42.50 103 GLY A N 1
ATOM 766 C CA . GLY A 1 103 ? 20.791 -28.782 -45.671 1.00 42.50 103 GLY A CA 1
ATOM 767 C C . GLY A 1 103 ? 20.320 -27.664 -46.618 1.00 42.50 103 GLY A C 1
ATOM 768 O O . GLY A 1 103 ? 19.135 -27.386 -46.724 1.00 42.50 103 GLY A O 1
ATOM 769 N N . LEU A 1 104 ? 21.221 -27.139 -47.459 1.00 39.41 104 LEU A N 1
ATOM 770 C CA . LEU A 1 104 ? 21.364 -27.516 -48.884 1.00 39.41 104 LEU A CA 1
ATOM 771 C C . LEU A 1 104 ? 22.221 -26.487 -49.643 1.00 39.41 104 LEU A C 1
ATOM 773 O O . LEU A 1 104 ? 22.007 -25.279 -49.587 1.00 39.41 104 LEU A O 1
ATOM 777 N N . LYS A 1 105 ? 23.176 -27.010 -50.413 1.00 48.75 105 LYS A N 1
ATOM 778 C CA . LYS A 1 105 ? 24.083 -26.284 -51.308 1.00 48.75 105 LYS A CA 1
ATOM 779 C C . LYS A 1 105 ? 23.341 -25.330 -52.257 1.00 48.75 105 LYS A C 1
ATOM 781 O O . LYS A 1 105 ? 22.477 -25.770 -53.015 1.00 48.75 105 LYS A O 1
ATOM 786 N N . LYS A 1 106 ? 23.812 -24.084 -52.349 1.00 35.41 106 LYS A N 1
ATOM 787 C CA . LYS A 1 106 ? 23.802 -23.320 -53.604 1.00 35.41 106 LYS A CA 1
ATOM 788 C C . LYS A 1 106 ? 25.030 -22.415 -53.679 1.00 35.41 106 LYS A C 1
ATOM 790 O O . LYS A 1 106 ? 25.147 -21.430 -52.959 1.00 35.41 106 LYS A O 1
ATOM 795 N N . GLU A 1 107 ? 25.959 -22.818 -54.539 1.00 39.81 107 GLU A N 1
ATOM 796 C CA . GLU A 1 107 ? 27.068 -22.002 -55.022 1.00 39.81 107 GLU A CA 1
ATOM 797 C C . GLU A 1 107 ? 26.519 -20.746 -55.711 1.00 39.81 107 GLU A C 1
ATOM 799 O O . GLU A 1 107 ? 25.571 -20.834 -56.495 1.00 39.81 107 GLU A O 1
ATOM 804 N N . GLY A 1 108 ? 27.120 -19.587 -55.425 1.00 38.31 108 GLY A N 1
ATOM 805 C CA . GLY A 1 108 ? 26.814 -18.338 -56.127 1.00 38.31 108 GLY A CA 1
ATOM 806 C C . GLY A 1 108 ? 26.661 -17.094 -55.251 1.00 38.31 108 GLY A C 1
ATOM 807 O O . GLY A 1 108 ? 25.718 -16.343 -55.452 1.00 38.31 108 GLY A O 1
ATOM 808 N N . ALA A 1 109 ? 27.570 -16.848 -54.304 1.00 38.66 109 ALA A N 1
ATOM 809 C CA . ALA A 1 109 ? 27.756 -15.520 -53.709 1.00 38.66 109 ALA A CA 1
ATOM 810 C C . ALA A 1 109 ? 29.201 -15.382 -53.214 1.00 38.66 109 ALA A C 1
ATOM 812 O O . ALA A 1 109 ? 29.516 -15.524 -52.036 1.00 38.66 109 ALA A O 1
ATOM 813 N N . ALA A 1 110 ? 30.110 -15.174 -54.162 1.00 40.09 110 ALA A N 1
ATOM 814 C CA . ALA A 1 110 ? 31.470 -14.772 -53.861 1.00 40.09 110 ALA A CA 1
ATOM 815 C C . ALA A 1 110 ? 31.478 -13.300 -53.402 1.00 40.09 110 ALA A C 1
ATOM 817 O O . ALA A 1 110 ? 31.022 -12.432 -54.142 1.00 40.09 110 ALA A O 1
ATOM 818 N N . ARG A 1 111 ? 32.094 -13.066 -52.231 1.00 43.09 111 ARG A N 1
ATOM 819 C CA . ARG A 1 111 ? 32.647 -11.794 -51.709 1.00 43.09 111 ARG A CA 1
ATOM 820 C C . ARG A 1 111 ? 31.667 -10.768 -51.110 1.00 43.09 111 ARG A C 1
ATOM 822 O O . ARG A 1 111 ? 31.427 -9.722 -51.697 1.00 43.09 111 ARG A O 1
ATOM 829 N N . VAL A 1 112 ? 31.228 -11.015 -49.873 1.00 43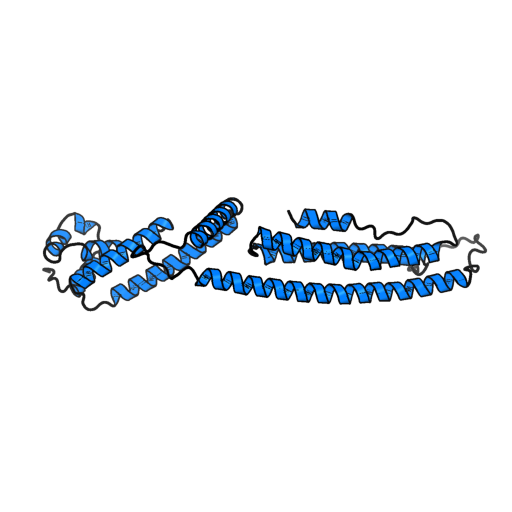.94 112 VAL A N 1
ATOM 830 C CA . VAL A 1 112 ? 30.931 -9.958 -48.870 1.00 43.94 112 VAL A CA 1
ATOM 831 C C . VAL A 1 112 ? 31.545 -10.368 -47.525 1.00 43.94 112 VAL A C 1
ATOM 833 O O . VAL A 1 112 ? 30.917 -10.338 -46.476 1.00 43.94 112 VAL A O 1
ATOM 836 N N . VAL A 1 113 ? 32.770 -10.878 -47.574 1.00 46.53 113 VAL A N 1
ATOM 837 C CA . VAL A 1 113 ? 33.573 -11.143 -46.383 1.00 46.53 113 VAL A CA 1
ATOM 838 C C . VAL A 1 113 ? 34.841 -10.344 -46.606 1.00 46.53 113 VAL A C 1
ATOM 840 O O . VAL A 1 113 ? 35.475 -10.526 -47.644 1.00 46.53 113 VAL A O 1
ATOM 843 N N . ASP A 1 114 ? 35.143 -9.473 -45.648 1.00 50.28 114 ASP A N 1
ATOM 844 C CA . ASP A 1 114 ? 36.388 -8.713 -45.515 1.00 50.28 114 ASP A CA 1
ATOM 845 C C . ASP A 1 114 ? 36.433 -7.327 -46.187 1.00 50.28 114 ASP A C 1
ATOM 847 O O . ASP A 1 114 ? 37.090 -7.115 -47.203 1.00 50.28 114 ASP A O 1
ATOM 851 N N . MET A 1 115 ? 35.696 -6.374 -45.602 1.00 46.91 115 MET A N 1
ATOM 852 C CA . MET A 1 115 ? 36.062 -4.948 -45.602 1.00 46.91 115 MET A CA 1
ATOM 853 C C . MET A 1 115 ? 35.315 -4.200 -44.477 1.00 46.91 115 MET A C 1
ATOM 855 O O . MET A 1 115 ? 34.716 -3.154 -44.717 1.00 46.91 115 MET A O 1
ATOM 859 N N . VAL A 1 116 ? 35.278 -4.752 -43.259 1.00 55.41 116 VAL A N 1
ATOM 860 C CA . VAL A 1 116 ? 34.942 -3.922 -42.090 1.00 55.41 116 VAL A CA 1
ATOM 861 C C . VAL A 1 116 ? 36.180 -3.060 -41.862 1.00 55.41 116 VAL A C 1
ATOM 863 O O . VAL A 1 116 ? 37.277 -3.592 -41.718 1.00 55.41 116 VAL A O 1
ATOM 866 N N . SER A 1 117 ? 36.048 -1.736 -41.958 1.00 61.28 117 SER A N 1
ATOM 867 C CA . SER A 1 117 ? 37.177 -0.835 -41.689 1.00 61.28 117 SER A CA 1
ATOM 868 C C . SER A 1 117 ? 37.655 -1.070 -40.251 1.00 61.28 117 SER A C 1
ATOM 870 O O . SER A 1 117 ? 36.810 -1.246 -39.375 1.00 61.28 117 SER A O 1
ATOM 872 N N . GLU A 1 118 ? 38.963 -1.026 -39.972 1.00 62.16 118 GLU A N 1
ATOM 873 C CA . GLU A 1 118 ? 39.494 -1.139 -38.595 1.00 62.16 118 GLU A CA 1
ATOM 874 C C . GLU A 1 118 ? 38.761 -0.177 -37.630 1.00 62.16 118 GLU A C 1
ATOM 876 O O . GLU A 1 118 ? 38.526 -0.487 -36.466 1.00 62.16 118 GLU A O 1
ATOM 881 N N . GLU A 1 119 ? 38.316 0.975 -38.139 1.00 62.78 119 GLU A N 1
ATOM 882 C CA . GLU A 1 119 ? 37.510 1.972 -37.425 1.00 62.78 119 GLU A CA 1
ATOM 883 C C . GLU A 1 119 ? 36.118 1.460 -36.987 1.00 62.78 119 GLU A C 1
ATOM 885 O O . GLU A 1 119 ? 35.651 1.772 -35.891 1.00 62.78 119 GLU A O 1
ATOM 890 N N . GLU A 1 120 ? 35.465 0.629 -37.802 1.00 66.31 120 GLU A N 1
ATOM 891 C CA . GLU A 1 120 ? 34.155 0.034 -37.508 1.00 66.31 120 GLU A CA 1
ATOM 892 C C . GLU A 1 120 ? 34.287 -1.129 -36.506 1.00 66.31 120 GLU A C 1
ATOM 894 O O . GLU A 1 120 ? 33.460 -1.251 -35.600 1.00 66.31 120 GLU A O 1
ATOM 899 N N . GLU A 1 121 ? 35.380 -1.902 -36.561 1.00 70.12 121 GLU A N 1
ATOM 900 C CA . GLU A 1 121 ? 35.703 -2.920 -35.547 1.00 70.12 121 GLU A CA 1
ATOM 901 C C . GLU A 1 121 ? 35.942 -2.295 -34.164 1.00 70.12 121 GLU A C 1
ATOM 903 O O . GLU A 1 121 ? 35.374 -2.745 -33.162 1.00 70.12 121 GLU A O 1
ATOM 908 N N . TRP A 1 122 ? 36.721 -1.210 -34.094 1.00 72.31 122 TRP A N 1
ATOM 909 C CA . TRP A 1 122 ? 36.939 -0.480 -32.843 1.00 72.31 122 TRP A CA 1
ATOM 910 C C . TRP A 1 122 ? 35.651 0.146 -32.300 1.00 72.31 122 TRP A C 1
ATOM 912 O O . TRP A 1 122 ? 35.443 0.148 -31.084 1.00 72.31 122 TRP A O 1
ATOM 922 N N . SER A 1 123 ? 34.752 0.616 -33.169 1.00 70.75 123 SER A N 1
ATOM 923 C CA . SER A 1 123 ? 33.446 1.141 -32.758 1.00 70.75 123 SER A CA 1
ATOM 924 C C . SER A 1 123 ? 32.549 0.058 -32.140 1.00 70.75 123 SER A C 1
ATOM 926 O O . SER A 1 123 ? 31.862 0.331 -31.154 1.00 70.75 123 SER A O 1
ATOM 928 N N . ILE A 1 124 ? 32.607 -1.183 -32.638 1.00 72.31 124 ILE A N 1
ATOM 929 C CA . ILE A 1 124 ? 31.904 -2.332 -32.041 1.00 72.31 124 ILE A CA 1
ATOM 930 C C . ILE A 1 124 ? 32.482 -2.675 -30.660 1.00 72.31 124 ILE A C 1
ATOM 932 O O . ILE A 1 124 ? 31.722 -2.881 -29.711 1.00 72.31 124 ILE A O 1
ATOM 936 N N . VAL A 1 125 ? 33.812 -2.694 -30.513 1.00 74.38 125 VAL A N 1
ATOM 937 C CA . VAL A 1 125 ? 34.480 -2.950 -29.221 1.00 74.38 125 VAL A CA 1
ATOM 938 C C . VAL A 1 125 ? 34.119 -1.879 -28.186 1.00 74.38 125 VAL A C 1
ATOM 940 O O . VAL A 1 125 ? 33.807 -2.206 -27.040 1.00 74.38 125 VAL A O 1
ATOM 943 N N . GLN A 1 126 ? 34.108 -0.605 -28.585 1.00 75.06 126 GLN A N 1
ATOM 944 C CA . GLN A 1 126 ? 33.689 0.504 -27.723 1.00 75.06 126 GLN A CA 1
ATOM 945 C C . GLN A 1 126 ? 32.212 0.391 -27.326 1.00 75.06 126 GLN A C 1
ATOM 947 O O . GLN A 1 126 ? 31.886 0.542 -26.150 1.00 75.06 126 GLN A O 1
ATOM 952 N N . GLY A 1 127 ? 31.324 0.045 -28.263 1.00 75.56 127 GLY A N 1
ATOM 953 C CA . GLY A 1 127 ? 29.912 -0.197 -27.958 1.00 75.56 127 GLY A CA 1
ATOM 954 C C . GLY A 1 127 ? 29.700 -1.366 -26.986 1.00 75.56 127 GLY A C 1
ATOM 955 O O . GLY A 1 127 ? 28.894 -1.263 -26.064 1.00 75.56 127 GLY A O 1
ATOM 956 N N . ALA A 1 128 ? 30.465 -2.454 -27.121 1.00 77.06 128 ALA A N 1
ATOM 957 C CA . ALA A 1 128 ? 30.415 -3.588 -26.195 1.00 77.06 128 ALA A CA 1
ATOM 958 C C . ALA A 1 128 ? 30.877 -3.214 -24.774 1.00 77.06 128 ALA A C 1
ATOM 960 O O . ALA A 1 128 ? 30.256 -3.629 -23.795 1.00 77.06 128 ALA A O 1
ATOM 961 N N . LEU A 1 129 ? 31.931 -2.399 -24.653 1.00 81.25 129 LEU A N 1
ATOM 962 C CA . LEU A 1 129 ? 32.377 -1.846 -23.369 1.00 81.25 129 LEU A CA 1
ATOM 963 C C . LEU A 1 129 ? 31.313 -0.932 -22.748 1.00 81.25 129 LEU A C 1
ATOM 965 O O . LEU A 1 129 ? 31.027 -1.055 -21.560 1.00 81.25 129 LEU A O 1
ATOM 969 N N . GLN A 1 130 ? 30.674 -0.073 -23.545 1.00 83.75 130 GLN A N 1
ATOM 970 C CA . GLN A 1 130 ? 29.602 0.807 -23.070 1.00 83.75 130 GLN A CA 1
ATOM 971 C C . GLN A 1 130 ? 28.372 0.023 -22.577 1.00 83.75 130 GLN A C 1
ATOM 973 O O . GLN A 1 130 ? 27.734 0.436 -21.615 1.00 83.75 130 GLN A O 1
ATOM 978 N N . ILE A 1 131 ? 28.061 -1.150 -23.146 1.00 87.38 131 ILE A N 1
ATOM 979 C CA . ILE A 1 131 ? 26.986 -2.018 -22.625 1.00 87.38 131 ILE A CA 1
ATOM 980 C C . ILE A 1 131 ? 27.294 -2.498 -21.197 1.00 87.38 131 ILE A C 1
ATOM 982 O O . ILE A 1 131 ? 26.380 -2.595 -20.375 1.00 87.38 131 ILE A O 1
ATOM 986 N N . LEU A 1 132 ? 28.564 -2.764 -20.866 1.00 87.88 132 LEU A N 1
ATOM 987 C CA . LEU A 1 132 ? 28.954 -3.086 -19.488 1.00 87.88 132 LEU A CA 1
ATOM 988 C C . LEU A 1 132 ? 28.741 -1.887 -18.556 1.00 87.88 132 LEU A C 1
ATOM 990 O O . LEU A 1 132 ? 28.286 -2.074 -17.431 1.00 87.88 132 LEU A O 1
ATOM 994 N N . THR A 1 133 ? 28.991 -0.665 -19.032 1.00 88.75 133 THR A N 1
ATOM 995 C CA . THR A 1 133 ? 28.674 0.568 -18.294 1.00 88.75 133 THR A CA 1
ATOM 996 C C . THR A 1 133 ? 27.172 0.724 -18.063 1.00 88.75 133 THR A C 1
ATOM 998 O O . THR A 1 133 ? 26.764 1.048 -16.951 1.00 88.75 133 THR A O 1
ATOM 1001 N N . VAL A 1 134 ? 26.330 0.420 -19.058 1.00 92.00 134 VAL A N 1
ATOM 1002 C CA . VAL A 1 134 ? 24.865 0.395 -18.890 1.00 92.00 134 VAL A CA 1
ATOM 1003 C C . VAL A 1 134 ? 24.460 -0.612 -17.809 1.00 92.00 134 VAL A C 1
ATOM 1005 O O . VAL A 1 134 ? 23.636 -0.293 -16.954 1.00 92.00 134 VAL A O 1
ATOM 1008 N N . ALA A 1 135 ? 25.052 -1.810 -17.805 1.00 92.94 135 ALA A N 1
ATOM 1009 C CA . ALA A 1 135 ? 24.766 -2.838 -16.804 1.00 92.94 135 ALA A CA 1
ATOM 1010 C C . ALA A 1 135 ? 25.202 -2.426 -15.385 1.00 92.94 135 ALA A C 1
ATOM 1012 O O . ALA A 1 135 ? 24.454 -2.640 -14.426 1.00 92.94 135 ALA A O 1
ATOM 1013 N N . ASP A 1 136 ? 26.379 -1.810 -15.248 1.00 94.12 136 ASP A N 1
ATOM 1014 C CA . ASP A 1 136 ? 26.876 -1.282 -13.973 1.00 94.12 136 ASP A CA 1
ATOM 1015 C C . ASP A 1 136 ? 26.000 -0.126 -13.465 1.00 94.12 136 ASP A C 1
ATOM 1017 O O . ASP A 1 136 ? 25.540 -0.146 -12.322 1.00 94.12 136 ASP A O 1
ATOM 1021 N N . CYS A 1 137 ? 25.657 0.823 -14.344 1.00 93.62 137 CYS A N 1
ATOM 1022 C CA . CYS A 1 137 ? 24.756 1.934 -14.041 1.00 93.62 137 CYS A CA 1
ATOM 1023 C C . CYS A 1 137 ? 23.380 1.431 -13.584 1.00 93.62 137 CYS A C 1
ATOM 1025 O O . CYS A 1 137 ? 22.872 1.872 -12.551 1.00 93.62 137 CYS A O 1
ATOM 1027 N N . LEU A 1 138 ? 22.801 0.464 -14.302 1.00 95.25 138 LEU A N 1
ATOM 1028 C CA . LEU A 1 138 ? 21.512 -0.138 -13.970 1.00 95.25 138 LEU A CA 1
ATOM 1029 C C . LEU A 1 138 ? 21.557 -0.816 -12.600 1.00 95.25 138 LEU A C 1
ATOM 1031 O O . LEU A 1 138 ? 20.674 -0.584 -11.775 1.00 95.25 138 LEU A O 1
ATOM 1035 N N . THR A 1 139 ? 22.594 -1.612 -12.339 1.00 95.50 139 THR A N 1
ATOM 1036 C CA . THR A 1 139 ? 22.767 -2.326 -11.067 1.00 95.50 139 THR A CA 1
ATOM 1037 C C . THR A 1 139 ? 22.930 -1.343 -9.909 1.00 95.50 139 THR A C 1
ATOM 1039 O O . THR A 1 139 ? 22.209 -1.421 -8.913 1.00 95.50 139 THR A O 1
ATOM 1042 N N . SER A 1 140 ? 23.831 -0.371 -10.063 1.00 97.00 140 SER A N 1
ATOM 1043 C CA . SER A 1 140 ? 24.127 0.645 -9.055 1.00 97.00 140 SER A CA 1
ATOM 1044 C C . SER A 1 140 ? 22.889 1.482 -8.729 1.00 97.00 140 SER A C 1
ATOM 1046 O O . SER A 1 140 ? 22.463 1.548 -7.575 1.00 97.00 140 SER A O 1
ATOM 1048 N N . ARG A 1 141 ? 22.226 2.044 -9.743 1.00 95.25 141 ARG A N 1
ATOM 1049 C CA . ARG A 1 141 ? 21.045 2.897 -9.553 1.00 95.25 141 ARG A CA 1
ATOM 1050 C C . ARG A 1 141 ? 19.848 2.139 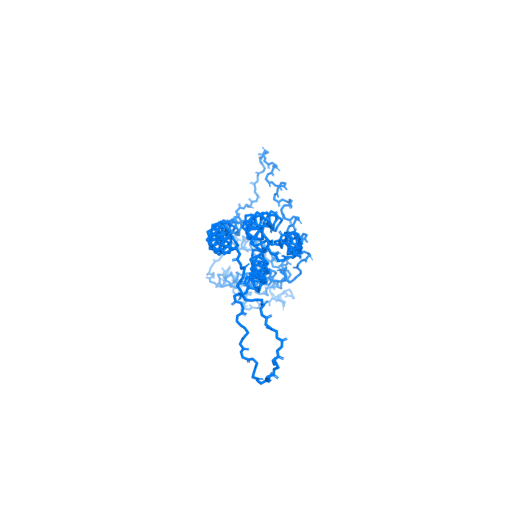-8.989 1.00 95.25 141 ARG A C 1
ATOM 1052 O O . ARG A 1 141 ? 19.195 2.655 -8.086 1.00 95.25 141 ARG A O 1
ATOM 1059 N N . THR A 1 142 ? 19.597 0.916 -9.456 1.00 95.75 142 THR A N 1
ATOM 1060 C CA . THR A 1 142 ? 18.503 0.083 -8.929 1.00 95.75 142 THR A CA 1
ATOM 1061 C C . THR A 1 142 ? 18.745 -0.276 -7.464 1.00 95.75 142 THR A C 1
ATOM 1063 O O . THR A 1 142 ? 17.812 -0.232 -6.669 1.00 95.75 142 THR A O 1
ATOM 1066 N N . SER A 1 143 ? 19.995 -0.549 -7.069 1.00 96.31 143 SER A N 1
ATOM 1067 C CA . SER A 1 143 ? 20.332 -0.855 -5.670 1.00 96.31 143 SER A CA 1
ATOM 1068 C C . SER A 1 143 ? 20.083 0.330 -4.725 1.00 96.31 143 SER A C 1
ATOM 1070 O O . SER A 1 143 ? 19.544 0.162 -3.630 1.00 96.31 143 SER A O 1
ATOM 1072 N N . VAL A 1 144 ? 20.415 1.548 -5.170 1.00 97.44 144 VAL A N 1
ATOM 1073 C CA . VAL A 1 144 ? 20.174 2.786 -4.414 1.00 97.44 144 VAL A CA 1
ATOM 1074 C C . VAL A 1 144 ? 18.678 3.060 -4.294 1.00 97.44 144 VAL A C 1
ATOM 1076 O O . VAL A 1 144 ? 18.191 3.349 -3.201 1.00 97.44 144 VAL A O 1
ATOM 1079 N N . PHE A 1 145 ? 17.945 2.919 -5.398 1.00 96.50 145 PHE A N 1
ATOM 1080 C CA . PHE A 1 145 ? 16.492 3.043 -5.414 1.00 96.50 145 PHE A CA 1
ATOM 1081 C C . PHE A 1 145 ? 15.823 2.048 -4.458 1.00 96.50 145 PHE A C 1
ATOM 1083 O O . PHE A 1 145 ? 14.998 2.436 -3.635 1.00 96.50 145 PHE A O 1
ATOM 1090 N N . GLU A 1 146 ? 16.227 0.779 -4.492 1.00 96.00 146 GLU A N 1
ATOM 1091 C CA . GLU A 1 146 ? 15.686 -0.261 -3.617 1.00 96.00 146 GLU A CA 1
ATOM 1092 C C . GLU A 1 146 ? 15.959 0.044 -2.133 1.00 96.00 146 GLU A C 1
ATOM 1094 O O . GLU A 1 146 ? 15.080 -0.110 -1.281 1.00 96.00 146 GLU A O 1
ATOM 1099 N N . ALA A 1 147 ? 17.161 0.525 -1.800 1.00 95.88 147 ALA A N 1
ATOM 1100 C CA . ALA A 1 147 ? 17.485 0.968 -0.446 1.00 95.88 147 ALA A CA 1
ATOM 1101 C C . ALA A 1 147 ? 16.610 2.157 -0.000 1.00 95.88 147 ALA A C 1
ATOM 1103 O O . ALA A 1 147 ? 16.110 2.165 1.129 1.00 95.88 147 ALA A O 1
ATOM 1104 N N . SER A 1 148 ? 16.378 3.126 -0.891 1.00 96.31 148 SER A N 1
ATOM 1105 C CA . SER A 1 148 ? 15.496 4.278 -0.651 1.00 96.31 148 SER A CA 1
ATOM 1106 C C . SER A 1 148 ? 14.036 3.854 -0.435 1.00 96.31 148 SER A C 1
ATOM 1108 O O . SER A 1 148 ? 13.385 4.292 0.522 1.00 96.31 148 SER A O 1
ATOM 1110 N N . LEU A 1 149 ? 13.536 2.927 -1.258 1.00 94.94 149 LEU A N 1
ATOM 1111 C CA . LEU A 1 149 ? 12.196 2.356 -1.136 1.00 94.94 149 LEU A CA 1
ATOM 1112 C C . LEU A 1 149 ? 12.028 1.624 0.201 1.00 94.94 149 LEU A C 1
ATOM 1114 O O . LEU A 1 149 ? 11.076 1.902 0.931 1.00 94.94 149 LEU A O 1
ATOM 1118 N N . ARG A 1 150 ? 12.983 0.762 0.586 1.00 94.94 150 ARG A N 1
ATOM 1119 C CA . ARG A 1 150 ? 12.970 0.078 1.894 1.00 94.94 150 ARG A CA 1
ATOM 1120 C C . ARG A 1 150 ? 12.923 1.063 3.060 1.00 94.94 150 ARG A C 1
ATOM 1122 O O . ARG A 1 150 ? 12.133 0.877 3.984 1.00 94.94 150 ARG A O 1
ATOM 1129 N N . ALA A 1 151 ? 13.739 2.117 3.020 1.00 93.56 151 ALA A N 1
ATOM 1130 C CA . ALA A 1 151 ? 13.746 3.146 4.059 1.00 93.56 151 ALA A CA 1
ATOM 1131 C C . ALA A 1 151 ? 12.396 3.880 4.145 1.00 93.56 151 ALA A C 1
ATOM 1133 O O . ALA A 1 151 ? 11.911 4.186 5.236 1.00 93.56 151 ALA A O 1
ATOM 1134 N N . THR A 1 152 ? 11.764 4.131 2.999 1.00 91.81 152 THR A N 1
ATOM 1135 C CA . THR A 1 152 ? 10.448 4.767 2.924 1.00 91.81 152 THR A CA 1
ATOM 1136 C C . THR A 1 152 ? 9.332 3.881 3.460 1.00 91.81 152 THR A C 1
ATOM 1138 O O . THR A 1 152 ? 8.542 4.344 4.283 1.00 91.81 152 THR A O 1
ATOM 1141 N N . LEU A 1 153 ? 9.320 2.600 3.098 1.00 88.50 153 LEU A N 1
ATOM 1142 C CA . LEU A 1 153 ? 8.363 1.624 3.619 1.00 88.50 153 LEU A CA 1
ATOM 1143 C C . LEU A 1 153 ? 8.512 1.425 5.132 1.00 88.50 153 LEU A C 1
ATOM 1145 O O . LEU A 1 153 ? 7.513 1.401 5.846 1.00 88.50 153 LEU A O 1
ATOM 1149 N N . ALA A 1 154 ? 9.743 1.371 5.650 1.00 87.81 154 ALA A N 1
ATOM 1150 C CA . ALA A 1 154 ? 9.987 1.269 7.089 1.00 87.81 154 ALA A CA 1
ATOM 1151 C C . ALA A 1 154 ? 9.403 2.467 7.862 1.00 87.81 154 ALA A C 1
ATOM 1153 O O . ALA A 1 154 ? 8.790 2.295 8.915 1.00 87.81 154 ALA A O 1
ATOM 1154 N N . ARG A 1 155 ? 9.539 3.682 7.315 1.00 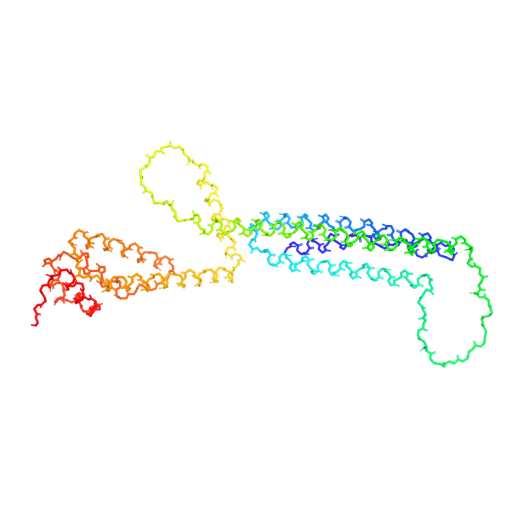87.81 155 ARG A N 1
ATOM 1155 C CA . ARG A 1 155 ? 8.977 4.914 7.895 1.00 87.81 155 ARG A CA 1
ATOM 1156 C C . ARG A 1 155 ? 7.445 4.933 7.866 1.00 87.81 155 ARG A C 1
ATOM 1158 O O . ARG A 1 155 ? 6.807 5.428 8.793 1.00 87.81 155 ARG A O 1
ATOM 1165 N N . ILE A 1 156 ? 6.843 4.397 6.808 1.00 82.31 156 ILE A N 1
ATOM 1166 C CA . ILE A 1 156 ? 5.387 4.222 6.727 1.00 82.31 156 ILE A CA 1
ATOM 1167 C C . ILE A 1 156 ? 4.927 3.204 7.776 1.00 82.31 156 ILE A C 1
ATOM 1169 O O . ILE A 1 156 ? 3.985 3.463 8.518 1.00 82.31 156 ILE A O 1
ATOM 1173 N N . GLY A 1 157 ? 5.642 2.088 7.923 1.00 73.62 157 GLY A N 1
ATOM 1174 C CA . GLY A 1 157 ? 5.344 1.083 8.942 1.00 73.62 157 GLY A CA 1
ATOM 1175 C C . GLY A 1 157 ? 5.342 1.652 10.365 1.00 73.62 157 GLY A C 1
ATOM 1176 O O . GLY A 1 157 ? 4.436 1.355 11.148 1.00 73.62 157 GLY A O 1
ATOM 1177 N N . THR A 1 158 ? 6.301 2.520 10.707 1.00 75.25 158 THR A N 1
ATOM 1178 C CA . THR A 1 158 ? 6.346 3.162 12.034 1.00 75.25 158 THR A CA 1
ATOM 1179 C C . THR A 1 158 ? 5.238 4.196 12.233 1.00 75.25 158 THR A C 1
ATOM 1181 O O . THR A 1 158 ? 4.633 4.235 13.303 1.00 75.25 158 THR A O 1
ATOM 1184 N N . THR A 1 159 ? 4.931 5.007 11.218 1.00 72.44 159 THR A N 1
ATOM 1185 C CA . THR A 1 159 ? 3.855 6.015 11.289 1.00 72.44 159 THR A CA 1
ATOM 1186 C C . THR A 1 159 ? 2.471 5.378 11.399 1.00 72.44 159 THR A C 1
ATOM 1188 O O . THR A 1 159 ? 1.687 5.779 12.261 1.00 72.44 159 THR A O 1
ATOM 1191 N N . LEU A 1 160 ? 2.196 4.329 10.619 1.00 67.31 160 LEU A N 1
ATOM 1192 C CA . LEU A 1 160 ? 0.960 3.553 10.733 1.00 67.31 160 LEU A CA 1
ATOM 1193 C C . LEU A 1 160 ? 0.842 2.896 12.114 1.00 67.31 160 LEU A C 1
ATOM 1195 O O . LEU A 1 160 ? -0.205 3.003 12.752 1.00 67.31 160 LEU A O 1
ATOM 1199 N N . SER A 1 161 ? 1.925 2.306 12.630 1.00 55.59 161 SER A N 1
ATOM 1200 C CA . SER A 1 161 ? 1.935 1.705 13.971 1.00 55.59 161 SER A CA 1
ATOM 1201 C C . SER A 1 161 ? 1.600 2.728 15.065 1.00 55.59 161 SER A C 1
ATOM 1203 O O . SER A 1 161 ? 0.764 2.458 15.920 1.00 55.59 161 SER A O 1
ATOM 1205 N N . LEU A 1 162 ? 2.181 3.931 15.025 1.00 56.12 162 LEU A N 1
ATOM 1206 C CA . LEU A 1 162 ? 1.884 4.986 16.005 1.00 56.12 162 LEU A CA 1
ATOM 1207 C C . LEU A 1 162 ? 0.436 5.488 15.912 1.00 56.12 162 LEU A C 1
ATOM 1209 O O . LEU A 1 162 ? -0.177 5.756 16.943 1.00 56.12 162 LEU A O 1
ATOM 1213 N N . SER A 1 163 ? -0.131 5.570 14.705 1.00 51.19 163 SER A N 1
ATOM 1214 C CA . SER A 1 163 ? -1.527 5.990 14.513 1.00 51.19 163 SER A CA 1
ATOM 1215 C C . SER A 1 163 ? -2.548 4.996 15.084 1.00 51.19 163 SER A C 1
ATOM 1217 O O . SER A 1 163 ? -3.578 5.414 15.603 1.00 51.19 163 SER A O 1
ATOM 1219 N N . VAL A 1 164 ? -2.232 3.694 15.075 1.00 50.72 164 VAL A N 1
ATOM 1220 C CA . VAL A 1 164 ? -3.073 2.631 15.658 1.00 50.72 164 VAL A CA 1
ATOM 1221 C C . VAL A 1 164 ? -3.037 2.646 17.191 1.00 50.72 164 VAL A C 1
ATOM 1223 O O . VAL A 1 164 ? -4.034 2.322 17.831 1.00 50.72 164 VAL A O 1
ATOM 1226 N N . PHE A 1 165 ? -1.916 3.049 17.796 1.00 43.19 165 PHE A N 1
ATOM 1227 C CA . PHE A 1 165 ? -1.772 3.110 19.257 1.00 43.19 165 PHE A CA 1
ATOM 1228 C C . PHE A 1 165 ? -2.130 4.480 19.866 1.00 43.19 165 PHE A C 1
ATOM 1230 O O . PHE A 1 165 ? -2.390 4.562 21.065 1.00 43.19 165 PHE A O 1
ATOM 1237 N N . GLY A 1 166 ? -2.167 5.550 19.066 1.00 36.56 166 GLY A N 1
ATOM 1238 C CA . GLY A 1 166 ? -2.367 6.928 19.532 1.00 36.56 166 GLY A CA 1
ATOM 1239 C C . GLY A 1 166 ? -3.818 7.366 19.760 1.00 36.56 166 GLY A C 1
ATOM 1240 O O . GLY A 1 166 ? -4.033 8.441 20.307 1.00 36.56 166 GLY A O 1
ATOM 1241 N N . SER A 1 167 ? -4.825 6.571 19.382 1.00 43.72 167 SER A N 1
ATOM 1242 C CA . SER A 1 167 ? -6.240 6.976 19.478 1.00 43.72 167 SER A CA 1
ATOM 1243 C C . SER A 1 167 ? -6.932 6.610 20.800 1.00 43.72 167 SER A C 1
ATOM 1245 O O . SER A 1 167 ? -8.142 6.782 20.919 1.00 43.72 167 SER A O 1
ATOM 1247 N N . SER A 1 168 ? -6.200 6.100 21.796 1.00 44.12 168 SER A N 1
ATOM 1248 C CA . SER A 1 168 ? -6.755 5.693 23.095 1.00 44.12 168 SER A CA 1
ATOM 1249 C C . SER A 1 168 ? -6.234 6.550 24.249 1.00 44.12 168 SER A C 1
ATOM 1251 O O . SER A 1 168 ? -5.727 6.013 25.231 1.00 44.12 168 SER A O 1
ATOM 1253 N N . LEU A 1 169 ? -6.356 7.875 24.166 1.00 42.88 169 LEU A N 1
ATOM 1254 C CA . LEU A 1 169 ? -6.365 8.712 25.367 1.00 42.88 169 LEU A CA 1
ATOM 1255 C C . LEU A 1 169 ? -6.921 10.105 25.057 1.00 42.88 169 LEU A C 1
ATOM 1257 O O . LEU A 1 169 ? -6.158 11.045 24.938 1.00 42.88 169 LEU A O 1
ATOM 1261 N N . GLU A 1 170 ? -8.238 10.261 24.940 1.00 34.91 170 GLU A N 1
ATOM 1262 C CA . GLU A 1 170 ? -8.856 11.550 25.276 1.00 34.91 170 GLU A CA 1
ATOM 1263 C C . GLU A 1 170 ? -10.350 11.375 25.561 1.00 34.91 170 GLU A C 1
ATOM 1265 O O . GLU A 1 170 ? -11.206 11.314 24.682 1.00 34.91 170 GLU A O 1
ATOM 1270 N N . GLN A 1 171 ? -10.650 11.243 26.852 1.00 32.03 171 GLN A N 1
ATOM 1271 C CA . GLN A 1 171 ? -11.982 11.419 27.417 1.00 32.03 171 GLN A CA 1
ATOM 1272 C C . GLN A 1 171 ? -12.159 12.923 27.697 1.00 32.03 171 GLN A C 1
ATOM 1274 O O . GLN A 1 171 ? -11.283 13.508 28.339 1.00 32.03 171 GLN A O 1
ATOM 1279 N N . PRO A 1 172 ? -13.249 13.582 27.264 1.00 38.22 172 PRO A N 1
ATOM 1280 C CA . PRO A 1 172 ? -13.393 15.014 27.455 1.00 38.22 172 PRO A CA 1
ATOM 1281 C C . PRO A 1 172 ? -14.012 15.294 28.823 1.00 38.22 172 PRO A C 1
ATOM 1283 O O . PRO A 1 172 ? -15.163 14.946 29.077 1.00 38.22 172 PRO A O 1
ATOM 1286 N N . HIS A 1 173 ? -13.288 16.002 29.687 1.00 36.75 173 HIS A N 1
ATOM 1287 C CA . HIS A 1 173 ? -13.934 16.869 30.663 1.00 36.75 173 HIS A CA 1
ATOM 1288 C C . HIS A 1 173 ? -13.111 18.136 30.912 1.00 36.75 173 HIS A C 1
ATOM 1290 O O . HIS A 1 173 ? -11.934 18.090 31.247 1.00 36.75 173 HIS A O 1
ATOM 1296 N N . VAL A 1 174 ? -13.844 19.249 30.834 1.00 35.50 174 VAL A N 1
ATOM 1297 C CA . VAL A 1 174 ? -13.508 20.641 31.168 1.00 35.50 174 VAL A CA 1
ATOM 1298 C C . VAL A 1 174 ? -12.779 21.434 30.078 1.00 35.50 174 VAL A C 1
ATOM 1300 O O . VAL A 1 174 ? -11.573 21.362 29.884 1.00 35.50 174 VAL A O 1
ATOM 1303 N N . ALA A 1 175 ? -13.581 22.265 29.411 1.00 45.62 175 ALA A N 1
ATOM 1304 C CA . ALA A 1 175 ? -13.168 23.304 28.488 1.00 45.62 175 ALA A CA 1
ATOM 1305 C C . ALA A 1 175 ? -12.153 24.271 29.117 1.00 45.62 175 ALA A C 1
ATOM 1307 O O . ALA A 1 175 ? -12.457 24.946 30.102 1.00 45.62 175 ALA A O 1
ATOM 1308 N N . VAL A 1 176 ? -11.003 24.416 28.464 1.00 37.12 176 VAL A N 1
ATOM 1309 C CA . VAL A 1 176 ? -10.202 25.641 28.488 1.00 37.12 176 VAL A CA 1
ATOM 1310 C C . VAL A 1 176 ? -9.878 25.979 27.039 1.00 37.12 176 VAL A C 1
ATOM 1312 O O . VAL A 1 176 ? -9.441 25.137 26.262 1.00 37.12 176 VAL A O 1
ATOM 1315 N N . ALA A 1 177 ? -10.216 27.206 26.660 1.00 47.84 177 ALA A N 1
ATOM 1316 C CA . ALA A 1 177 ? -10.106 27.711 25.308 1.00 47.84 177 ALA A CA 1
ATOM 1317 C C . ALA A 1 177 ? -8.641 27.799 24.858 1.00 47.84 177 ALA A C 1
ATOM 1319 O O . ALA A 1 177 ? -7.841 28.473 25.505 1.00 47.84 177 ALA A O 1
ATOM 1320 N N . GLY A 1 178 ? -8.348 27.196 23.704 1.00 45.84 178 GLY A N 1
ATOM 1321 C CA . GLY A 1 178 ? -7.164 27.504 22.906 1.00 45.84 178 GLY A CA 1
ATOM 1322 C C . GLY A 1 178 ? -6.453 26.286 22.330 1.00 45.84 178 GLY A C 1
ATOM 1323 O O . GLY A 1 178 ? -5.348 26.027 22.765 1.00 45.84 178 GLY A O 1
ATOM 1324 N N . GLU A 1 179 ? -7.054 25.580 21.363 1.00 44.06 179 GLU A N 1
ATOM 1325 C CA . GLU A 1 179 ? -6.361 24.670 20.422 1.00 44.06 179 GLU A CA 1
ATOM 1326 C C . GLU A 1 179 ? -7.379 24.112 19.403 1.00 44.06 179 GLU A C 1
ATOM 1328 O O . GLU A 1 179 ? -8.024 23.093 19.624 1.00 44.06 179 GLU A O 1
ATOM 1333 N N . ASN A 1 180 ? -7.592 24.823 18.289 1.00 45.47 180 ASN A N 1
ATOM 1334 C CA . ASN A 1 180 ? -8.563 24.428 17.250 1.00 45.47 180 ASN A CA 1
ATOM 1335 C C . ASN A 1 180 ? -7.921 23.866 15.967 1.00 45.47 180 ASN A C 1
ATOM 1337 O O . ASN A 1 180 ? -8.650 23.354 15.120 1.00 45.47 180 ASN A O 1
ATOM 1341 N N . ASP A 1 181 ? -6.594 23.898 15.816 1.00 44.16 181 ASP A N 1
ATOM 1342 C CA . ASP A 1 181 ? -5.946 23.464 14.565 1.00 44.16 181 ASP A CA 1
ATOM 1343 C C . ASP A 1 181 ? -5.780 21.940 14.463 1.00 44.16 181 ASP A C 1
ATOM 1345 O O . ASP A 1 181 ? -5.932 21.370 13.381 1.00 44.16 181 ASP A O 1
ATOM 1349 N N . VAL A 1 182 ? -5.567 21.248 15.588 1.00 48.00 182 VAL A N 1
ATOM 1350 C CA . VAL A 1 182 ? -5.425 19.781 15.605 1.00 48.00 182 VAL A CA 1
ATOM 1351 C C . VAL A 1 182 ? -6.759 19.108 15.266 1.00 48.00 182 VAL A C 1
ATOM 1353 O O . VAL A 1 182 ? -6.803 18.193 14.451 1.00 48.00 182 VAL A O 1
ATOM 1356 N N . ASN A 1 183 ? -7.877 19.621 15.788 1.00 42.75 183 ASN A N 1
ATOM 1357 C CA . ASN A 1 183 ? -9.203 19.051 15.536 1.00 42.75 183 ASN A CA 1
ATOM 1358 C C . ASN A 1 183 ? -9.670 19.196 14.077 1.00 42.75 183 ASN A C 1
ATOM 1360 O O . ASN A 1 183 ? -10.395 18.331 13.588 1.00 42.75 183 ASN A O 1
ATOM 1364 N N . ILE A 1 184 ? -9.261 20.250 13.361 1.00 48.00 184 ILE A N 1
ATOM 1365 C CA . ILE A 1 184 ? -9.624 20.441 11.945 1.00 48.00 184 ILE A CA 1
ATOM 1366 C C . ILE A 1 184 ? -8.857 19.455 11.056 1.00 48.00 184 ILE A C 1
ATOM 1368 O O . ILE A 1 184 ? -9.462 18.824 10.188 1.00 48.00 184 ILE A O 1
ATOM 1372 N N . ALA A 1 185 ? -7.558 19.268 11.307 1.00 46.41 185 ALA A N 1
ATOM 1373 C CA . ALA A 1 185 ? -6.740 18.305 10.573 1.00 46.41 185 ALA A CA 1
ATOM 1374 C C . ALA A 1 185 ? -7.198 16.855 10.817 1.00 46.41 185 ALA A C 1
ATOM 1376 O O . ALA A 1 185 ? -7.326 16.083 9.867 1.00 46.41 185 ALA A O 1
ATOM 1377 N N . THR A 1 186 ? -7.539 16.502 12.060 1.00 47.12 186 THR A N 1
ATOM 1378 C CA . THR A 1 186 ? -8.053 15.167 12.415 1.00 47.12 186 THR A CA 1
ATOM 1379 C C . THR A 1 186 ? -9.417 14.895 11.783 1.00 47.12 186 THR A C 1
ATOM 1381 O O . THR A 1 186 ? -9.668 13.798 11.283 1.00 47.12 186 THR A O 1
ATOM 1384 N N . ARG A 1 187 ? -10.296 15.904 11.732 1.00 40.75 187 ARG A N 1
ATOM 1385 C CA . ARG A 1 187 ? -11.621 15.783 11.112 1.00 40.75 187 ARG A CA 1
ATOM 1386 C C . ARG A 1 187 ? -11.534 15.673 9.589 1.00 40.75 187 ARG A C 1
ATOM 1388 O O . ARG A 1 187 ? -12.247 14.858 9.019 1.00 40.75 187 ARG A O 1
ATOM 1395 N N . ALA A 1 188 ? -10.618 16.403 8.950 1.00 46.56 188 ALA A N 1
ATOM 1396 C CA . ALA A 1 188 ? -10.321 16.246 7.526 1.00 46.56 188 ALA A CA 1
ATOM 1397 C C . ALA A 1 188 ? -9.700 14.870 7.209 1.00 46.56 188 ALA A C 1
ATOM 1399 O O . ALA A 1 188 ? -10.054 14.251 6.209 1.00 46.56 188 ALA A O 1
ATOM 1400 N N . GLY A 1 189 ? -8.825 14.353 8.079 1.00 50.00 189 GLY A N 1
ATOM 1401 C CA . GLY A 1 189 ? -8.244 13.013 7.943 1.00 50.00 189 GLY A CA 1
ATOM 1402 C C . GLY A 1 189 ? -9.281 11.889 8.059 1.00 50.00 189 GLY A C 1
ATOM 1403 O O . GLY A 1 189 ? -9.254 10.946 7.269 1.00 50.00 189 GLY A O 1
ATOM 1404 N N . LEU A 1 190 ? -10.233 12.016 8.989 1.00 50.56 190 LEU A N 1
ATOM 1405 C CA . LEU A 1 190 ? -11.356 11.084 9.145 1.00 50.56 190 LEU A CA 1
ATOM 1406 C C . LEU A 1 190 ? -12.330 11.133 7.958 1.00 50.56 190 LEU A C 1
ATOM 1408 O O . LEU A 1 190 ? -12.806 10.085 7.529 1.00 50.56 190 LEU A O 1
ATOM 1412 N N . ASP A 1 191 ? -12.589 12.316 7.397 1.00 48.22 191 ASP A N 1
ATOM 1413 C CA . ASP A 1 191 ? -13.492 12.489 6.249 1.00 48.22 191 ASP A CA 1
ATOM 1414 C C . ASP A 1 191 ? -12.888 11.908 4.954 1.00 48.22 191 ASP A C 1
ATOM 1416 O O . ASP A 1 191 ? -13.554 11.210 4.189 1.00 48.22 191 ASP A O 1
ATOM 1420 N N . VAL A 1 192 ? -11.574 12.078 4.753 1.00 57.16 192 VAL A N 1
ATOM 1421 C CA . VAL A 1 192 ? -10.837 11.441 3.646 1.00 57.16 192 VAL A CA 1
ATOM 1422 C C . VAL A 1 192 ? -10.759 9.922 3.825 1.00 57.16 192 VAL A C 1
ATOM 1424 O O . VAL A 1 192 ? -10.918 9.184 2.852 1.00 57.16 192 VAL A O 1
ATOM 1427 N N . ALA A 1 193 ? -10.556 9.427 5.050 1.00 53.72 193 ALA A N 1
ATOM 1428 C CA . ALA A 1 193 ? -10.592 7.992 5.330 1.00 53.72 193 ALA A CA 1
ATOM 1429 C C . ALA A 1 193 ? -11.985 7.393 5.060 1.00 53.72 193 ALA A C 1
ATOM 1431 O O . ALA A 1 193 ? -12.079 6.317 4.468 1.00 53.72 193 ALA A O 1
ATOM 1432 N N . ALA A 1 194 ? -13.058 8.106 5.418 1.00 54.69 194 ALA A N 1
ATOM 1433 C CA . ALA A 1 194 ? -14.434 7.694 5.151 1.00 54.69 194 ALA A CA 1
ATOM 1434 C C . ALA A 1 194 ? -14.750 7.651 3.645 1.00 54.69 194 ALA A C 1
ATOM 1436 O O . ALA A 1 194 ? -15.305 6.659 3.169 1.00 54.69 194 ALA A O 1
ATOM 1437 N N . LEU A 1 195 ? -14.327 8.666 2.879 1.00 53.38 195 LEU A N 1
ATOM 1438 C CA . LEU A 1 195 ? -14.445 8.679 1.414 1.00 53.38 195 LEU A CA 1
ATOM 1439 C C . LEU A 1 195 ? -13.703 7.497 0.770 1.00 53.38 195 LEU A C 1
ATOM 1441 O O . LEU A 1 195 ? -14.225 6.854 -0.135 1.00 53.38 195 LEU A O 1
ATOM 1445 N N . ARG A 1 196 ? -12.519 7.138 1.276 1.00 56.38 196 ARG A N 1
ATOM 1446 C CA . ARG A 1 196 ? -11.733 6.020 0.726 1.00 56.38 196 ARG A CA 1
ATOM 1447 C C . ARG A 1 196 ? -12.218 4.638 1.125 1.00 56.38 196 ARG A C 1
ATOM 1449 O O . ARG A 1 196 ? -12.065 3.698 0.352 1.00 56.38 196 ARG A O 1
ATOM 1456 N N . LEU A 1 197 ? -12.814 4.503 2.305 1.00 54.25 197 LEU A N 1
ATOM 1457 C CA . LEU A 1 197 ? -13.522 3.284 2.695 1.00 54.25 197 LEU A CA 1
ATOM 1458 C C . LEU A 1 197 ? -14.755 3.055 1.806 1.00 54.25 197 LEU A C 1
ATOM 1460 O O . LEU A 1 197 ? -15.062 1.903 1.501 1.00 54.25 197 LEU A O 1
ATOM 1464 N N . ALA A 1 198 ? -15.414 4.124 1.342 1.00 57.78 198 ALA A N 1
ATOM 1465 C CA . ALA A 1 198 ? -16.516 4.027 0.385 1.00 57.78 198 ALA A CA 1
ATOM 1466 C C . ALA A 1 198 ? -16.053 3.546 -1.005 1.00 57.78 198 ALA A C 1
ATOM 1468 O O . ALA A 1 198 ? -16.735 2.730 -1.623 1.00 57.78 198 ALA A O 1
ATOM 1469 N N . ASP A 1 199 ? -14.871 3.980 -1.457 1.00 55.38 199 ASP A N 1
ATOM 1470 C CA . ASP A 1 199 ? -14.281 3.566 -2.741 1.00 55.38 199 ASP A CA 1
ATOM 1471 C C . ASP A 1 199 ? -13.619 2.168 -2.703 1.00 55.38 199 ASP A C 1
ATOM 1473 O O . ASP A 1 199 ? -13.304 1.599 -3.752 1.00 55.38 199 ASP A O 1
ATOM 1477 N N . ALA A 1 200 ? -13.423 1.579 -1.514 1.00 61.12 200 ALA A N 1
ATOM 1478 C CA . ALA A 1 200 ? -12.781 0.274 -1.317 1.00 61.12 200 ALA A CA 1
ATOM 1479 C C . ALA A 1 200 ? -13.606 -0.657 -0.394 1.00 61.12 200 ALA A C 1
ATOM 1481 O O . ALA A 1 200 ? -13.173 -0.981 0.722 1.00 61.12 200 ALA A O 1
ATOM 1482 N N . PRO A 1 201 ? -14.772 -1.156 -0.856 1.00 61.88 201 PRO A N 1
ATOM 1483 C CA . PRO A 1 201 ? -15.726 -1.890 -0.018 1.00 61.88 201 PRO A CA 1
ATOM 1484 C C . PRO A 1 201 ? -15.153 -3.186 0.574 1.00 61.88 201 PRO A C 1
ATOM 1486 O O . PRO A 1 201 ? -15.488 -3.559 1.698 1.00 61.88 201 PRO A O 1
ATOM 1489 N N . ASP A 1 202 ? -14.237 -3.859 -0.128 1.00 63.91 202 ASP A N 1
ATOM 1490 C CA . ASP A 1 202 ? -13.585 -5.070 0.381 1.00 63.91 202 ASP A CA 1
ATOM 1491 C C . ASP A 1 202 ? -12.612 -4.784 1.534 1.00 63.91 202 ASP A C 1
ATOM 1493 O O . ASP A 1 202 ? -12.522 -5.576 2.477 1.00 63.91 202 ASP A O 1
ATOM 1497 N N . LYS A 1 203 ? -11.895 -3.651 1.484 1.00 62.22 203 LYS A N 1
ATOM 1498 C CA . LYS A 1 203 ? -10.981 -3.212 2.553 1.00 62.22 203 LYS A CA 1
ATOM 1499 C C . LYS A 1 203 ? -11.787 -2.742 3.769 1.00 62.22 203 LYS A C 1
ATOM 1501 O O . LYS A 1 203 ? -11.487 -3.160 4.886 1.00 62.22 203 LYS A O 1
ATOM 1506 N N . ALA A 1 204 ? -12.869 -1.990 3.543 1.00 69.75 204 ALA A N 1
ATOM 1507 C CA . ALA A 1 204 ? -13.824 -1.617 4.586 1.00 69.75 204 ALA A CA 1
ATOM 1508 C C . ALA A 1 204 ? -14.411 -2.847 5.284 1.00 69.75 204 ALA A C 1
ATOM 1510 O O . ALA A 1 204 ? -14.401 -2.919 6.509 1.00 69.75 204 ALA A O 1
ATOM 1511 N N . ARG A 1 205 ? -14.833 -3.864 4.523 1.00 68.81 205 ARG A N 1
ATOM 1512 C CA . ARG A 1 205 ? -15.372 -5.104 5.092 1.00 68.81 205 ARG A CA 1
ATOM 1513 C C . ARG A 1 205 ? -14.355 -5.842 5.964 1.00 68.81 205 ARG A C 1
ATOM 1515 O O . ARG A 1 205 ? -14.712 -6.310 7.036 1.00 68.81 205 ARG A O 1
ATOM 1522 N N . LYS A 1 206 ? -13.086 -5.926 5.548 1.00 70.81 206 LYS A N 1
ATOM 1523 C CA . LYS A 1 206 ? -12.026 -6.531 6.379 1.00 70.81 206 LYS A CA 1
ATOM 1524 C C . LYS A 1 206 ? -11.804 -5.758 7.681 1.00 70.81 206 LYS A C 1
ATOM 1526 O O . LYS A 1 206 ? -11.632 -6.384 8.721 1.00 70.81 206 LYS A O 1
ATOM 1531 N N . LEU A 1 207 ? -11.824 -4.426 7.622 1.00 77.62 207 LEU A N 1
ATOM 1532 C CA . LEU A 1 207 ? -11.694 -3.570 8.800 1.00 77.62 207 LEU A CA 1
ATOM 1533 C C . LEU A 1 207 ? -12.882 -3.746 9.754 1.00 77.62 207 LEU A C 1
ATOM 1535 O O . LEU A 1 207 ? -12.669 -3.936 10.946 1.00 77.62 207 LEU A O 1
ATOM 1539 N N . PHE A 1 208 ? -14.112 -3.762 9.233 1.00 75.38 208 PHE A N 1
ATOM 1540 C CA . PHE A 1 208 ? -15.307 -4.058 10.026 1.00 75.38 208 PHE A CA 1
ATOM 1541 C C . PHE A 1 208 ? -15.227 -5.437 10.684 1.00 75.38 208 PHE A C 1
ATOM 1543 O O . PHE A 1 208 ? -15.434 -5.530 11.888 1.00 75.38 208 PHE A O 1
ATOM 1550 N N . ASN A 1 209 ? -14.824 -6.476 9.947 1.00 73.00 209 ASN A N 1
ATOM 1551 C CA . ASN A 1 209 ? -14.647 -7.818 10.509 1.00 73.00 209 ASN A CA 1
ATOM 1552 C C . ASN A 1 209 ? -13.580 -7.851 11.620 1.00 73.00 209 ASN A C 1
ATOM 1554 O O . ASN A 1 209 ? -13.725 -8.578 12.597 1.00 73.00 209 ASN A O 1
ATOM 1558 N N . LEU A 1 210 ? -12.494 -7.079 11.486 1.00 79.38 210 LEU A N 1
ATOM 1559 C CA . LEU A 1 210 ? -11.464 -6.990 12.524 1.00 79.38 210 LEU A CA 1
ATOM 1560 C C . LEU A 1 210 ? -11.991 -6.268 13.771 1.00 79.38 210 LEU A C 1
ATOM 1562 O O . LEU A 1 210 ? -11.747 -6.721 14.887 1.00 79.38 210 LEU A O 1
ATOM 1566 N N . LEU A 1 211 ? -12.718 -5.161 13.588 1.00 78.56 211 LEU A N 1
ATOM 1567 C CA . LEU A 1 211 ? -13.351 -4.427 14.685 1.00 78.56 211 LEU A CA 1
ATOM 1568 C C . LEU A 1 211 ? -14.378 -5.297 15.416 1.00 78.56 211 LEU A C 1
ATOM 1570 O O . LEU A 1 211 ? -14.401 -5.290 16.644 1.00 78.56 211 LEU A O 1
ATOM 1574 N N . GLU A 1 212 ? -15.158 -6.086 14.677 1.00 75.00 212 GLU A N 1
ATOM 1575 C CA . GLU A 1 212 ? -16.083 -7.076 15.226 1.00 75.00 212 GLU A CA 1
ATOM 1576 C C . GLU A 1 212 ? -15.333 -8.117 16.069 1.00 75.00 212 GLU A C 1
ATOM 1578 O O . GLU A 1 212 ? -15.640 -8.272 17.246 1.00 75.00 212 GLU A O 1
ATOM 1583 N N . GLN A 1 213 ? -14.271 -8.741 15.544 1.00 75.00 213 GLN A N 1
ATOM 1584 C CA . GLN A 1 213 ? -13.465 -9.722 16.290 1.00 75.00 213 GLN A CA 1
ATOM 1585 C C . GLN A 1 213 ? -12.841 -9.150 17.570 1.00 75.00 213 GLN A C 1
ATOM 1587 O O . GLN A 1 213 ? -12.825 -9.810 18.614 1.00 75.00 213 GLN A O 1
ATOM 1592 N N . VAL A 1 214 ? -12.312 -7.924 17.508 1.00 78.69 214 VAL A N 1
ATOM 1593 C CA . VAL A 1 214 ? -11.736 -7.247 18.678 1.00 78.69 214 VAL A CA 1
ATOM 1594 C C . VAL A 1 214 ? -12.821 -6.957 19.711 1.00 78.69 214 VAL A C 1
ATOM 1596 O O . VAL A 1 214 ? -12.621 -7.224 20.897 1.00 78.69 214 VAL A O 1
ATOM 1599 N N . ALA A 1 215 ? -13.975 -6.450 19.277 1.00 79.94 215 ALA A N 1
ATOM 1600 C CA . ALA A 1 215 ? -15.098 -6.163 20.155 1.00 79.94 215 ALA A CA 1
ATOM 1601 C C . ALA A 1 215 ? -15.693 -7.440 20.772 1.00 79.94 215 ALA A C 1
ATOM 1603 O O . ALA A 1 215 ? -15.999 -7.442 21.966 1.00 79.94 215 ALA A O 1
ATOM 1604 N N . GLU A 1 216 ? -15.788 -8.543 20.025 1.00 79.38 216 GLU A N 1
ATOM 1605 C CA . GLU A 1 216 ? -16.201 -9.854 20.541 1.00 79.38 216 GLU A CA 1
ATOM 1606 C C . GLU A 1 216 ? -15.228 -10.357 21.611 1.00 79.38 216 GLU A C 1
ATOM 1608 O O . GLU A 1 216 ? -15.647 -10.723 22.712 1.00 79.38 216 GLU A O 1
ATOM 1613 N N . GLY A 1 217 ? -13.922 -10.321 21.324 1.00 79.62 217 GLY A N 1
ATOM 1614 C CA . GLY A 1 217 ? -12.880 -10.744 22.260 1.00 79.62 217 GLY A CA 1
ATOM 1615 C C . GLY A 1 217 ? -12.853 -9.899 23.536 1.00 79.62 217 GLY A C 1
ATOM 1616 O O . GLY A 1 217 ? -12.815 -10.441 24.643 1.00 79.62 217 GLY A O 1
ATOM 1617 N N . ALA A 1 218 ? -12.939 -8.573 23.402 1.00 80.25 218 ALA A N 1
ATOM 1618 C CA . ALA A 1 218 ? -13.001 -7.652 24.534 1.00 80.25 218 ALA A CA 1
ATOM 1619 C C . ALA A 1 218 ? -14.264 -7.877 25.379 1.00 80.25 218 ALA A C 1
ATOM 1621 O O . ALA A 1 218 ? -14.186 -7.941 26.607 1.00 80.25 218 ALA A O 1
ATOM 1622 N N . THR A 1 219 ? -15.414 -8.074 24.730 1.00 85.94 219 THR A N 1
ATOM 1623 C CA . THR A 1 219 ? -16.686 -8.370 25.400 1.00 85.94 219 THR A CA 1
ATOM 1624 C C . THR A 1 219 ? -16.622 -9.698 26.151 1.00 85.94 219 THR A C 1
ATOM 1626 O O . THR A 1 219 ? -17.065 -9.776 27.296 1.00 85.94 219 THR A O 1
ATOM 1629 N N . ALA A 1 220 ? -16.018 -10.734 25.564 1.00 86.06 220 ALA A N 1
ATOM 1630 C CA . ALA A 1 220 ? -15.825 -12.026 26.218 1.00 86.06 220 ALA A CA 1
ATOM 1631 C C . ALA A 1 220 ? -14.948 -11.915 27.475 1.00 86.06 220 ALA A C 1
ATOM 1633 O O . ALA A 1 220 ? -15.322 -12.430 28.532 1.00 86.06 220 ALA A O 1
ATOM 1634 N N . LEU A 1 221 ? -13.822 -11.197 27.389 1.00 84.06 221 LEU A N 1
ATOM 1635 C CA . LEU A 1 221 ? -12.950 -10.943 28.539 1.00 84.06 221 LEU A CA 1
ATOM 1636 C C . LEU A 1 221 ? -13.673 -10.147 29.628 1.00 84.06 221 LEU A C 1
ATOM 1638 O O . LEU A 1 221 ? -13.587 -10.500 30.803 1.00 84.06 221 LEU A O 1
ATOM 1642 N N . PHE A 1 222 ? -14.418 -9.108 29.247 1.00 87.88 222 PHE A N 1
ATOM 1643 C CA . PHE A 1 222 ? -15.184 -8.296 30.186 1.00 87.88 222 PHE A CA 1
ATOM 1644 C C . PHE A 1 222 ? -16.258 -9.120 30.909 1.00 87.88 222 PHE A C 1
ATOM 1646 O O . PHE A 1 222 ? -16.362 -9.053 32.133 1.00 87.88 222 PHE A O 1
ATOM 1653 N N . MET A 1 223 ? -16.995 -9.976 30.192 1.00 89.62 223 MET A N 1
ATOM 1654 C CA . MET A 1 223 ? -17.957 -10.900 30.803 1.00 89.62 223 MET A CA 1
ATOM 1655 C C . MET A 1 223 ? -17.296 -11.856 31.802 1.00 89.62 223 MET A C 1
ATOM 1657 O O . MET A 1 223 ? -17.877 -12.140 32.849 1.00 89.62 223 MET A O 1
ATOM 1661 N N . GLU A 1 224 ? -16.083 -12.330 31.521 1.00 88.88 224 GLU A N 1
ATOM 1662 C CA . GLU A 1 224 ? -15.356 -13.199 32.448 1.00 88.88 224 GLU A CA 1
ATOM 1663 C C . GLU A 1 224 ? -14.927 -12.458 33.723 1.00 88.88 224 GLU A C 1
ATOM 1665 O O . GLU A 1 224 ? -15.085 -12.979 34.828 1.00 88.88 224 GLU A O 1
ATOM 1670 N N . GLN A 1 225 ? -14.490 -11.201 33.598 1.00 89.06 225 GLN A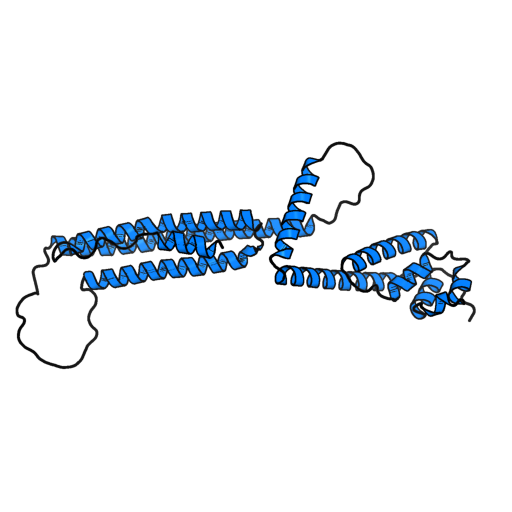 N 1
ATOM 1671 C CA . GLN A 1 225 ? -14.210 -10.349 34.759 1.00 89.06 225 GLN A CA 1
ATOM 1672 C C . GLN A 1 225 ? -15.470 -10.108 35.603 1.00 89.06 225 GLN A C 1
ATOM 1674 O O . GLN A 1 225 ? -15.413 -10.201 36.831 1.00 89.06 225 GLN A O 1
ATOM 1679 N N . LEU A 1 226 ? -16.624 -9.872 34.964 1.00 91.62 226 LEU A N 1
ATOM 1680 C CA . LEU A 1 226 ? -17.909 -9.710 35.654 1.00 91.62 226 LEU A CA 1
ATOM 1681 C C . LEU A 1 226 ? -18.300 -10.958 36.460 1.00 91.62 226 LEU A C 1
ATOM 1683 O O . LEU A 1 226 ? -18.799 -10.835 37.580 1.00 91.62 226 LEU A O 1
ATOM 1687 N N . ARG A 1 227 ? -18.040 -12.163 35.931 1.00 90.56 227 ARG A N 1
ATOM 1688 C CA . ARG A 1 227 ? -18.294 -13.427 36.648 1.00 90.56 227 ARG A CA 1
ATOM 1689 C C . ARG A 1 227 ? -17.429 -13.598 37.895 1.00 90.56 227 ARG A C 1
ATOM 1691 O O . ARG A 1 227 ? -17.871 -14.234 38.850 1.00 90.56 227 ARG A O 1
ATOM 1698 N N . GLY A 1 228 ? -16.225 -13.030 37.897 1.00 89.62 228 GLY A N 1
ATOM 1699 C CA . GLY A 1 228 ? -15.280 -13.105 39.013 1.00 89.62 228 GLY A CA 1
ATOM 1700 C C . GLY A 1 228 ? -15.614 -12.206 40.209 1.00 89.62 228 GLY A C 1
ATOM 1701 O O . GLY A 1 228 ? -14.987 -12.336 41.264 1.00 89.62 228 GLY A O 1
ATOM 1702 N N . ILE A 1 229 ? -16.589 -11.300 40.086 1.00 92.19 229 ILE A N 1
ATOM 1703 C CA . ILE A 1 229 ? -16.951 -10.371 41.163 1.00 92.19 229 ILE A CA 1
ATOM 1704 C C . ILE A 1 229 ? -17.544 -11.152 42.343 1.00 92.19 229 ILE A C 1
ATOM 1706 O O . ILE A 1 229 ? -18.511 -11.892 42.199 1.00 92.19 229 ILE A O 1
ATOM 1710 N N . GL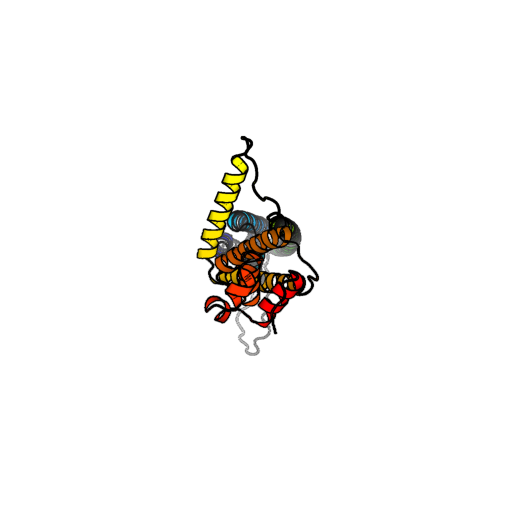N A 1 230 ? -16.991 -10.961 43.543 1.00 91.31 230 GLN A N 1
ATOM 1711 C CA . GLN A 1 230 ? -17.501 -11.609 44.762 1.00 91.31 230 GLN A CA 1
ATOM 1712 C C . GLN A 1 230 ? -18.489 -10.735 45.540 1.00 91.31 230 GLN A C 1
ATOM 1714 O O . GLN A 1 230 ? -19.371 -11.245 46.232 1.00 91.31 230 GLN A O 1
ATOM 1719 N N . TYR A 1 231 ? -18.325 -9.415 45.461 1.00 93.56 231 TYR A N 1
ATOM 1720 C CA . TYR A 1 231 ? -19.151 -8.448 46.170 1.00 93.56 231 TYR A CA 1
ATOM 1721 C C . TYR A 1 231 ? -19.114 -7.092 45.470 1.00 93.56 231 TYR A C 1
ATOM 1723 O O . TYR A 1 231 ? -18.050 -6.657 45.030 1.00 93.56 231 TYR A O 1
ATOM 1731 N N . ILE A 1 232 ? -20.257 -6.406 45.426 1.00 93.94 232 ILE A N 1
ATOM 1732 C CA . ILE A 1 232 ? -20.363 -5.053 44.878 1.00 93.94 232 ILE A CA 1
ATOM 1733 C C . ILE A 1 232 ? -21.174 -4.138 45.806 1.00 93.94 232 ILE A C 1
ATOM 1735 O O . ILE A 1 232 ? -22.194 -4.534 46.377 1.00 93.94 232 ILE A O 1
ATOM 1739 N N . SER A 1 233 ? -20.695 -2.904 45.983 1.00 93.06 233 SER A N 1
ATOM 1740 C CA . SER A 1 233 ? -21.410 -1.848 46.710 1.00 93.06 233 SER A CA 1
ATOM 1741 C C . SER A 1 233 ? -22.455 -1.180 45.812 1.00 93.06 233 SER A C 1
ATOM 1743 O O . SER A 1 233 ? -22.385 -1.299 44.594 1.00 93.06 233 SER A O 1
ATOM 1745 N N . ASP A 1 234 ? -23.398 -0.425 46.382 1.00 89.00 234 ASP A N 1
ATOM 1746 C CA . ASP A 1 234 ? -24.421 0.265 45.576 1.00 89.00 234 ASP A CA 1
ATOM 1747 C C . ASP A 1 234 ? -23.809 1.319 44.638 1.00 89.00 234 ASP A C 1
ATOM 1749 O O . ASP A 1 234 ? -24.194 1.414 43.476 1.00 89.00 234 ASP A O 1
ATOM 1753 N N . ARG A 1 235 ? -22.771 2.035 45.095 1.00 90.00 235 ARG A N 1
ATOM 1754 C CA . ARG A 1 235 ? -21.993 2.945 44.238 1.00 90.00 235 ARG A CA 1
ATOM 1755 C C . ARG A 1 235 ? -21.236 2.190 43.141 1.00 90.00 235 ARG A C 1
ATOM 1757 O O . ARG A 1 235 ? -21.184 2.654 42.010 1.00 90.00 235 ARG A O 1
ATOM 1764 N N . GLY A 1 236 ? -20.659 1.032 43.472 1.00 90.50 236 GLY A N 1
ATOM 1765 C CA . GLY A 1 236 ? -19.987 0.177 42.492 1.00 90.50 236 GLY A CA 1
ATOM 1766 C C . GLY A 1 236 ? -20.953 -0.353 41.434 1.00 90.50 236 GLY A C 1
ATOM 1767 O O . GLY A 1 236 ? -20.599 -0.389 40.264 1.00 90.50 236 GLY A O 1
ATOM 1768 N N . ALA A 1 237 ? -22.182 -0.699 41.827 1.00 91.88 237 ALA A N 1
ATOM 1769 C CA . ALA A 1 237 ? -23.218 -1.160 40.912 1.00 91.88 237 ALA A CA 1
ATOM 1770 C C . ALA A 1 237 ? -23.616 -0.077 39.901 1.00 91.88 237 ALA A C 1
ATOM 1772 O O . ALA A 1 237 ? -23.705 -0.383 38.720 1.00 91.88 237 ALA A O 1
ATOM 1773 N N . GLN A 1 238 ? -23.773 1.175 40.345 1.00 90.62 238 GLN A N 1
ATOM 1774 C CA . GLN A 1 238 ? -24.067 2.305 39.455 1.00 90.62 238 GLN A CA 1
ATOM 1775 C C . GLN A 1 238 ? -22.920 2.629 38.490 1.00 90.62 238 GLN A C 1
ATOM 1777 O O . GLN A 1 238 ? -23.161 2.940 37.327 1.00 90.62 238 GLN A O 1
ATOM 1782 N N . GLN A 1 239 ? -21.669 2.562 38.957 1.00 91.56 239 GLN A N 1
ATOM 1783 C CA . GLN A 1 239 ? -20.523 2.771 38.070 1.00 91.56 239 GLN A CA 1
ATOM 1784 C C . GLN A 1 239 ? -20.454 1.662 37.019 1.00 91.56 239 GLN A C 1
ATOM 1786 O O . GLN A 1 239 ? -20.366 1.935 35.829 1.00 91.56 239 GLN A O 1
ATOM 1791 N N . LEU A 1 240 ? -20.581 0.411 37.461 1.00 92.50 240 LEU A N 1
ATOM 1792 C CA . LEU A 1 240 ? -20.515 -0.739 36.575 1.00 92.50 240 LEU A CA 1
ATOM 1793 C C . LEU A 1 240 ? -21.680 -0.769 35.579 1.00 92.50 240 LEU A C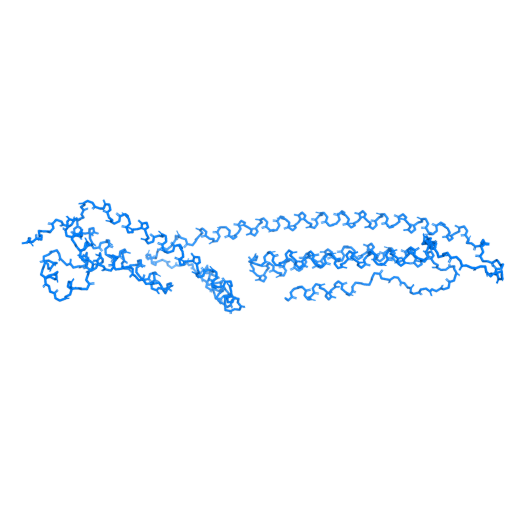 1
ATOM 1795 O O . LEU A 1 240 ? -21.481 -1.169 34.437 1.00 92.50 240 LEU A O 1
ATOM 1799 N N . SER A 1 241 ? -22.881 -0.326 35.967 1.00 93.25 241 SER A N 1
ATOM 1800 C CA . SER A 1 241 ? -23.988 -0.186 35.019 1.00 93.25 241 SER A CA 1
ATOM 1801 C C . SER A 1 241 ? -23.689 0.854 33.942 1.00 93.25 241 SER A C 1
ATOM 1803 O O . SER A 1 241 ? -23.922 0.567 32.774 1.00 93.25 241 SER A O 1
ATOM 1805 N N . ALA A 1 242 ? -23.122 2.011 34.303 1.00 89.75 242 ALA A N 1
ATOM 1806 C CA . ALA A 1 242 ? -22.723 3.026 33.326 1.00 89.75 242 ALA A CA 1
ATOM 1807 C C . ALA A 1 242 ? -21.624 2.510 32.378 1.00 89.75 242 ALA A C 1
ATOM 1809 O O . ALA A 1 242 ? -21.680 2.744 31.171 1.00 89.75 242 ALA A O 1
ATOM 1810 N N . ASP A 1 243 ? -20.662 1.745 32.901 1.00 91.06 243 ASP A N 1
ATOM 1811 C CA . ASP A 1 243 ? -19.600 1.138 32.093 1.00 91.06 243 ASP A CA 1
ATOM 1812 C C . ASP A 1 243 ? -20.172 0.095 31.105 1.00 91.06 243 ASP A C 1
ATOM 1814 O O . ASP A 1 243 ? -19.779 0.053 29.937 1.00 91.06 243 ASP A O 1
ATOM 1818 N N . ILE A 1 244 ? -21.145 -0.721 31.539 1.00 92.69 244 ILE A N 1
ATOM 1819 C CA . ILE A 1 244 ? -21.843 -1.681 30.664 1.00 92.69 244 ILE A CA 1
ATOM 1820 C C . ILE A 1 244 ? -22.703 -0.958 29.616 1.00 92.69 244 ILE A C 1
ATOM 1822 O O . ILE A 1 244 ? -22.768 -1.407 28.470 1.00 92.69 244 ILE A O 1
ATOM 1826 N N . GLU A 1 245 ? -23.359 0.146 29.976 1.00 90.56 245 GLU A N 1
ATOM 1827 C CA . GLU A 1 245 ? -24.131 0.973 29.041 1.00 90.56 245 GLU A CA 1
ATOM 1828 C C . GLU A 1 245 ? -23.222 1.557 27.952 1.00 90.56 245 GLU A C 1
ATOM 1830 O O . GLU A 1 245 ? -23.522 1.444 26.762 1.00 90.56 245 GLU A O 1
ATOM 1835 N N . PHE A 1 246 ? -22.059 2.092 28.340 1.00 88.19 246 PHE A N 1
ATOM 1836 C CA . PHE A 1 246 ? -21.055 2.575 27.396 1.00 88.19 246 PHE A CA 1
ATOM 1837 C C . PHE A 1 246 ? -20.603 1.468 26.434 1.00 88.19 246 PHE A C 1
ATOM 1839 O O . PHE A 1 246 ? -20.636 1.660 25.217 1.00 88.19 246 PHE A O 1
ATOM 1846 N N . LEU A 1 247 ? -20.250 0.289 26.957 1.00 87.00 247 LEU A N 1
ATOM 1847 C CA . LEU A 1 247 ? -19.868 -0.858 26.128 1.00 87.00 247 LEU A CA 1
ATOM 1848 C C . LEU A 1 247 ? -21.001 -1.280 25.177 1.00 87.00 247 LEU A C 1
ATOM 1850 O O . LEU A 1 247 ? -20.754 -1.556 24.005 1.00 87.00 247 LEU A O 1
ATOM 1854 N N . SER A 1 248 ? -22.248 -1.283 25.647 1.00 89.06 248 SER A N 1
ATOM 1855 C CA . SER A 1 248 ? -23.423 -1.637 24.838 1.00 89.06 248 SER A CA 1
ATOM 1856 C C . SER A 1 248 ? -23.648 -0.657 23.680 1.00 89.06 248 SER A C 1
ATOM 1858 O O . SER A 1 248 ? -24.004 -1.074 22.575 1.00 89.06 248 SER A O 1
ATOM 1860 N N . ASN A 1 249 ? -23.383 0.633 23.901 1.00 87.81 249 ASN A N 1
ATOM 1861 C CA . ASN A 1 249 ? -23.434 1.655 22.855 1.00 87.81 249 ASN A CA 1
ATOM 1862 C C . ASN A 1 249 ? -22.330 1.451 21.809 1.00 87.81 249 ASN A C 1
ATOM 1864 O O . ASN A 1 249 ? -22.594 1.583 20.614 1.00 87.81 249 ASN A O 1
ATOM 1868 N N . VAL A 1 250 ? -21.120 1.072 22.237 1.00 85.06 250 VAL A N 1
ATOM 1869 C CA . VAL A 1 250 ? -20.018 0.725 21.323 1.00 85.06 250 VAL A CA 1
ATOM 1870 C C . VAL A 1 250 ? -20.388 -0.485 20.461 1.00 85.06 250 VAL A C 1
ATOM 1872 O O . VAL A 1 250 ? -20.263 -0.417 19.241 1.00 85.06 250 VAL A O 1
ATOM 1875 N N . LEU A 1 251 ? -20.910 -1.559 21.063 1.00 83.19 251 LEU A N 1
ATOM 1876 C CA . LEU A 1 251 ? -21.370 -2.741 20.322 1.00 83.19 251 LEU A CA 1
ATOM 1877 C C . LEU A 1 251 ? -22.467 -2.387 19.311 1.00 83.19 251 LEU A C 1
ATOM 1879 O O . LEU A 1 251 ? -22.406 -2.807 18.158 1.00 83.19 251 LEU A O 1
ATOM 1883 N N . SER A 1 252 ? -23.422 -1.546 19.709 1.00 86.69 252 SER A N 1
ATOM 1884 C CA . SER A 1 252 ? -24.493 -1.079 18.822 1.00 86.69 252 SER A CA 1
ATOM 1885 C C . SER A 1 252 ? -23.956 -0.255 17.646 1.00 86.69 252 SER A C 1
ATOM 1887 O O . SER A 1 252 ? -24.416 -0.429 16.519 1.00 86.69 252 SER A O 1
ATOM 1889 N N . ALA A 1 253 ? -22.956 0.605 17.874 1.00 82.56 253 ALA A N 1
ATOM 1890 C CA . ALA A 1 253 ? -22.309 1.385 16.816 1.00 82.56 253 ALA A CA 1
ATOM 1891 C C . ALA A 1 253 ? -21.557 0.498 15.809 1.00 82.56 253 ALA A C 1
ATOM 1893 O O . ALA A 1 253 ? -21.504 0.814 14.622 1.00 82.56 253 ALA A O 1
ATOM 1894 N N . LEU A 1 254 ? -21.033 -0.641 16.269 1.00 81.81 254 LEU A N 1
ATOM 1895 C CA . LEU A 1 254 ? -20.427 -1.673 15.427 1.00 81.81 254 LEU A CA 1
ATOM 1896 C C . LEU A 1 254 ? -21.461 -2.627 14.801 1.00 81.81 254 LEU A C 1
ATOM 1898 O O . LEU A 1 254 ? -21.079 -3.572 14.120 1.00 81.81 254 LEU A O 1
ATOM 1902 N N . SER A 1 255 ? -22.765 -2.379 14.988 1.00 83.69 255 SER A N 1
ATOM 1903 C CA . SER A 1 255 ? -23.868 -3.246 14.536 1.00 83.69 255 SER A CA 1
ATOM 1904 C C . SER A 1 255 ? -23.830 -4.670 15.114 1.00 83.69 255 SER A C 1
ATOM 1906 O O . SER A 1 255 ? -24.356 -5.605 14.512 1.00 83.69 255 SER A O 1
ATOM 1908 N N . MET A 1 256 ? -23.240 -4.836 16.298 1.00 84.12 256 MET A N 1
ATOM 1909 C CA . MET A 1 256 ? -23.138 -6.114 16.998 1.00 84.12 256 MET A CA 1
ATOM 1910 C C . MET A 1 256 ? -24.306 -6.307 17.968 1.00 84.12 256 MET A C 1
ATOM 1912 O O . MET A 1 256 ? -24.758 -5.370 18.629 1.00 84.12 256 MET A O 1
ATOM 1916 N N . ALA A 1 257 ? -24.781 -7.547 18.097 1.00 87.44 257 ALA A N 1
ATOM 1917 C CA . ALA A 1 257 ? -25.820 -7.879 19.064 1.00 87.44 257 ALA A CA 1
ATOM 1918 C C . ALA A 1 257 ? -25.272 -7.804 20.498 1.00 87.44 257 ALA A C 1
ATOM 1920 O O . ALA A 1 257 ? -24.243 -8.400 20.815 1.00 87.44 257 ALA A O 1
ATOM 1921 N N . ILE A 1 258 ? -25.988 -7.109 21.385 1.00 90.56 258 ILE A N 1
ATOM 1922 C CA . ILE A 1 258 ? -25.625 -7.032 22.804 1.00 90.56 258 ILE A CA 1
ATOM 1923 C C . ILE A 1 258 ? -25.887 -8.402 23.454 1.00 90.56 258 ILE A C 1
ATOM 1925 O O . ILE A 1 258 ? -27.026 -8.880 23.419 1.00 90.56 258 ILE A O 1
ATOM 1929 N N . PRO A 1 259 ? -24.883 -9.042 24.082 1.00 91.00 259 PRO A N 1
ATOM 1930 C CA . PRO A 1 259 ? -25.081 -10.325 24.743 1.00 91.00 259 PRO A CA 1
ATOM 1931 C C . PRO A 1 259 ? -26.137 -10.244 25.861 1.00 91.00 259 PRO A C 1
ATOM 1933 O O . PRO A 1 259 ? -26.057 -9.341 26.702 1.00 91.00 259 PRO A O 1
ATOM 1936 N N . PRO A 1 260 ? -27.065 -11.219 25.967 1.00 90.88 260 PRO A N 1
ATOM 1937 C CA . PRO A 1 260 ? -28.091 -11.241 27.019 1.00 90.88 260 PRO A CA 1
ATOM 1938 C C . PRO A 1 260 ? -27.523 -11.169 28.442 1.00 90.88 260 PRO A C 1
ATOM 1940 O O . PRO A 1 260 ? -28.142 -10.596 29.338 1.00 90.88 260 PRO A O 1
ATOM 1943 N N . PHE A 1 261 ? -26.312 -11.701 28.637 1.00 92.75 261 PHE A N 1
ATOM 1944 C CA . PHE A 1 261 ? -25.557 -11.603 29.884 1.00 92.75 261 PHE A CA 1
ATOM 1945 C C . PHE A 1 261 ? -25.304 -10.140 30.286 1.00 92.75 261 PHE A C 1
ATOM 1947 O O . PHE A 1 261 ? -25.610 -9.752 31.411 1.00 92.75 261 PHE A O 1
ATOM 1954 N N . LEU A 1 262 ? -24.800 -9.306 29.367 1.00 93.00 262 LEU A N 1
ATOM 1955 C CA . LEU A 1 262 ? -24.541 -7.888 29.636 1.00 93.00 262 LEU A CA 1
ATOM 1956 C C . LEU A 1 262 ? -25.836 -7.102 29.830 1.00 93.00 262 LEU A C 1
ATOM 1958 O O . LEU A 1 262 ? -25.930 -6.316 30.770 1.00 93.00 262 LEU A O 1
ATOM 1962 N N . ALA A 1 263 ? -26.851 -7.359 29.002 1.00 92.44 263 ALA A N 1
ATOM 1963 C CA . ALA A 1 263 ? -28.160 -6.718 29.132 1.00 92.44 263 ALA A CA 1
ATOM 1964 C C . ALA A 1 263 ? -28.819 -7.017 30.493 1.00 92.44 263 ALA A C 1
ATOM 1966 O O . ALA A 1 263 ? -29.389 -6.126 31.132 1.00 92.44 263 ALA A O 1
ATOM 1967 N N . THR A 1 264 ? -28.687 -8.258 30.973 1.00 93.75 264 THR A N 1
ATOM 1968 C CA . THR A 1 264 ? -29.179 -8.670 32.293 1.00 93.75 264 THR A CA 1
ATOM 1969 C C . THR A 1 264 ? -28.364 -8.025 33.413 1.00 93.75 264 THR A C 1
ATOM 1971 O O . THR A 1 264 ? -28.948 -7.471 34.343 1.00 93.75 264 THR A O 1
ATOM 1974 N N . PHE A 1 265 ? -27.028 -8.022 33.311 1.00 94.38 265 PHE A N 1
ATOM 1975 C CA . PHE A 1 265 ? -26.152 -7.331 34.264 1.00 94.38 265 PHE A CA 1
ATOM 1976 C C . PHE A 1 265 ? -26.508 -5.847 34.386 1.00 94.38 265 PHE A C 1
ATOM 1978 O O . PHE A 1 265 ? -26.716 -5.362 35.496 1.00 94.38 265 PHE A O 1
ATOM 1985 N N . HIS A 1 266 ? -26.638 -5.147 33.258 1.00 94.38 266 HIS A N 1
ATOM 1986 C CA . HIS A 1 266 ? -27.032 -3.743 33.216 1.00 94.38 266 HIS A CA 1
ATOM 1987 C C . HIS A 1 266 ? -28.375 -3.524 33.919 1.00 94.38 266 HIS A C 1
ATOM 1989 O O . HIS A 1 266 ? -28.446 -2.780 34.892 1.00 94.38 266 HIS A O 1
ATOM 1995 N N . THR A 1 267 ? -29.421 -4.240 33.499 1.00 92.81 267 THR A N 1
ATOM 1996 C CA . THR A 1 267 ? -30.768 -4.103 34.073 1.00 92.81 267 THR A CA 1
ATOM 1997 C C . THR A 1 267 ? -30.770 -4.346 35.587 1.00 92.81 267 THR A C 1
ATOM 1999 O O . THR A 1 267 ? -31.323 -3.550 36.350 1.00 92.81 267 THR A O 1
ATOM 2002 N N . CYS A 1 268 ? -30.106 -5.406 36.056 1.00 93.44 268 CYS A N 1
ATOM 2003 C CA . CYS A 1 268 ? -30.068 -5.747 37.476 1.00 93.44 268 CYS A CA 1
ATOM 2004 C C . CYS A 1 268 ? -29.212 -4.790 38.321 1.00 93.44 268 CYS A C 1
ATOM 2006 O O . CYS A 1 268 ? -29.493 -4.634 39.510 1.00 93.44 268 CYS A O 1
ATOM 2008 N N . LEU A 1 269 ? -28.169 -4.170 37.759 1.00 94.19 269 LEU A N 1
ATOM 2009 C CA . LEU A 1 269 ? -27.328 -3.191 38.460 1.00 94.19 269 LEU A CA 1
ATOM 2010 C C . LEU A 1 269 ? -27.964 -1.796 38.492 1.00 94.19 269 LEU A C 1
ATOM 2012 O O . LEU A 1 269 ? -27.929 -1.151 39.540 1.00 94.19 269 LEU A O 1
ATOM 2016 N N . SER A 1 270 ? -28.597 -1.379 37.392 1.00 93.31 270 SER A N 1
ATOM 2017 C CA . SER A 1 270 ? -29.314 -0.102 37.275 1.00 93.31 270 SER A CA 1
ATOM 2018 C C . SER A 1 270 ? -30.573 -0.056 38.146 1.00 93.31 270 SER A C 1
ATOM 2020 O O . SER A 1 270 ? -30.980 1.011 38.603 1.00 93.31 270 SER A O 1
ATOM 2022 N N . THR A 1 271 ? -31.184 -1.212 38.424 1.00 91.94 271 THR A N 1
ATOM 2023 C CA . THR A 1 271 ? -32.340 -1.306 39.327 1.00 91.94 271 THR A CA 1
ATOM 2024 C C . THR A 1 271 ? -31.915 -1.076 40.788 1.00 91.94 271 THR A C 1
ATOM 2026 O O . THR A 1 271 ? -30.963 -1.712 41.264 1.00 91.94 271 THR A O 1
ATOM 2029 N N . PRO A 1 272 ? -32.614 -0.217 41.554 1.00 89.56 272 PRO A N 1
ATOM 2030 C CA . PRO A 1 272 ? -32.372 -0.044 42.986 1.00 89.56 272 PRO A CA 1
ATOM 2031 C C . PRO A 1 272 ? -32.448 -1.366 43.765 1.00 89.56 272 PRO A C 1
ATOM 2033 O O . PRO A 1 272 ? -33.240 -2.257 43.448 1.00 89.56 272 PRO A O 1
ATOM 2036 N N . ARG A 1 273 ? -31.605 -1.509 44.797 1.00 87.81 273 ARG A N 1
ATOM 2037 C CA . ARG A 1 273 ? -31.426 -2.769 45.549 1.00 87.81 273 ARG A CA 1
ATOM 2038 C C . ARG A 1 273 ? -32.734 -3.287 46.161 1.00 87.81 273 ARG A C 1
ATOM 2040 O O . ARG A 1 273 ? -32.957 -4.492 46.189 1.00 87.81 273 ARG A O 1
ATOM 2047 N N . ASP A 1 274 ? -33.567 -2.381 46.653 1.00 87.56 274 ASP A N 1
ATOM 2048 C CA . ASP A 1 274 ? -34.864 -2.625 47.289 1.00 87.56 274 ASP A CA 1
ATOM 2049 C C . ASP A 1 274 ? -35.947 -3.085 46.302 1.00 87.56 274 ASP A C 1
ATOM 2051 O O . ASP A 1 274 ? -36.835 -3.852 46.668 1.00 87.56 274 ASP A O 1
ATOM 2055 N N . GLN A 1 275 ? -35.851 -2.663 45.041 1.00 88.81 275 GLN A N 1
ATOM 2056 C CA . GLN A 1 275 ? -36.856 -2.933 44.008 1.00 88.81 275 GLN A CA 1
ATOM 2057 C C . GLN A 1 275 ? -36.531 -4.176 43.178 1.00 88.81 275 GLN A C 1
ATOM 2059 O O . GLN A 1 275 ? -37.432 -4.779 42.592 1.00 88.81 275 GLN A O 1
ATOM 2064 N N . LEU A 1 276 ? -35.263 -4.598 43.153 1.00 87.75 276 LEU A N 1
ATOM 2065 C CA . LEU A 1 276 ? -34.811 -5.719 42.332 1.00 87.75 276 LEU A CA 1
ATOM 2066 C C . LEU A 1 276 ? -35.562 -7.042 42.605 1.00 87.75 276 LEU A C 1
ATOM 2068 O O . LEU A 1 276 ? -35.959 -7.682 41.633 1.00 87.75 276 LEU A O 1
ATOM 2072 N N . PRO A 1 277 ? -35.840 -7.465 43.858 1.00 87.00 277 PRO A N 1
ATOM 2073 C CA . PRO A 1 277 ? -36.600 -8.696 44.105 1.00 87.00 277 PRO A CA 1
ATOM 2074 C C . PRO A 1 277 ? -38.024 -8.655 43.541 1.00 87.00 277 PRO A C 1
ATOM 2076 O O . PRO A 1 277 ? -38.513 -9.654 43.018 1.00 87.00 277 PRO A O 1
ATOM 2079 N N . ALA A 1 278 ? -38.693 -7.502 43.640 1.00 84.94 278 ALA A N 1
ATOM 2080 C CA . ALA A 1 278 ? -40.034 -7.313 43.096 1.00 84.94 278 ALA A CA 1
ATOM 2081 C C . ALA A 1 278 ? -40.010 -7.303 41.561 1.00 84.94 278 ALA A C 1
ATOM 2083 O O . ALA A 1 278 ? -40.872 -7.908 40.927 1.00 84.94 278 ALA A O 1
ATOM 2084 N N . PHE A 1 279 ? -38.987 -6.681 40.971 1.00 85.44 279 PHE A N 1
ATOM 2085 C CA . PHE A 1 279 ? -38.777 -6.652 39.527 1.00 85.44 279 PHE A CA 1
ATOM 2086 C C . PHE A 1 279 ? -38.547 -8.054 38.946 1.00 85.44 279 PHE A C 1
ATOM 2088 O O . PHE A 1 279 ? -39.181 -8.413 37.957 1.00 85.44 279 PHE A O 1
ATOM 2095 N N . LEU A 1 280 ? -37.724 -8.884 39.594 1.00 85.12 280 LEU A N 1
ATOM 2096 C CA . LEU A 1 280 ? -37.468 -10.261 39.152 1.00 85.12 280 LEU A CA 1
ATOM 2097 C C . LEU A 1 280 ? -38.712 -11.162 39.212 1.00 85.12 280 LEU A C 1
ATOM 2099 O O . LEU A 1 280 ? -38.826 -12.088 38.417 1.00 85.12 280 LEU A O 1
ATOM 2103 N N . LYS A 1 281 ? -39.647 -10.887 40.132 1.00 82.25 281 LYS A N 1
ATOM 2104 C CA . LYS A 1 281 ? -40.939 -11.592 40.242 1.00 82.25 281 LYS A CA 1
ATOM 2105 C C . LYS A 1 281 ? -41.994 -11.072 39.249 1.00 82.25 281 LYS A C 1
ATOM 2107 O O . LYS A 1 281 ? -43.056 -11.676 39.126 1.00 82.25 281 LYS A O 1
ATOM 2112 N N . SER A 1 282 ? -41.732 -9.947 38.583 1.00 80.00 282 SER A N 1
ATOM 2113 C CA . SER A 1 282 ? -42.624 -9.342 37.589 1.00 80.00 282 SER A CA 1
ATOM 2114 C C . SER A 1 282 ? -42.365 -9.884 36.178 1.00 80.00 282 SER A C 1
ATOM 2116 O O . SER A 1 282 ? -41.338 -10.511 35.923 1.00 80.00 282 SER A O 1
ATOM 2118 N N . ASP A 1 283 ? -43.256 -9.566 35.235 1.00 65.56 283 ASP A N 1
ATOM 2119 C CA . ASP A 1 283 ? -43.119 -9.932 33.816 1.00 65.56 283 ASP A CA 1
ATOM 2120 C C . ASP A 1 283 ? -41.797 -9.432 33.193 1.00 65.56 283 ASP A C 1
ATOM 2122 O O . ASP A 1 283 ? -41.268 -10.056 32.276 1.00 65.56 283 ASP A O 1
ATOM 2126 N N . GLY A 1 284 ? -41.199 -8.361 33.734 1.00 63.12 284 GLY A N 1
ATOM 2127 C CA . GLY A 1 284 ? -39.887 -7.851 33.313 1.00 63.12 284 GLY A CA 1
ATOM 2128 C C . GLY A 1 284 ? -38.711 -8.787 33.625 1.00 63.12 284 GLY A C 1
ATOM 2129 O O . GLY A 1 284 ? -37.697 -8.741 32.935 1.00 63.12 284 GLY A O 1
ATOM 2130 N N . GLY A 1 285 ? -38.849 -9.679 34.613 1.00 64.19 285 GLY A N 1
ATOM 2131 C CA . GLY A 1 285 ? -37.858 -10.713 34.923 1.00 64.19 285 GLY A CA 1
ATOM 2132 C C . GLY A 1 285 ? -37.863 -11.884 33.936 1.00 64.19 285 GLY A C 1
ATOM 2133 O O . GLY A 1 285 ? -36.856 -12.576 33.810 1.00 64.19 285 GLY A O 1
ATOM 2134 N N . SER A 1 286 ? -38.962 -12.087 33.197 1.00 66.00 286 SER A N 1
ATOM 2135 C CA . SER A 1 286 ? -39.123 -13.218 32.266 1.00 66.00 286 SER A CA 1
ATOM 2136 C C . SER A 1 286 ? -38.206 -13.149 31.037 1.00 66.00 286 SER A C 1
ATOM 2138 O O . SER A 1 286 ? -37.930 -14.172 30.417 1.00 66.00 286 SER A O 1
ATOM 2140 N N . GLN A 1 287 ? -37.714 -11.952 30.702 1.00 77.50 287 GLN A N 1
ATOM 2141 C CA . GLN A 1 287 ? -36.825 -11.702 29.561 1.00 77.50 287 GLN A CA 1
ATOM 2142 C C . GLN A 1 287 ? -35.337 -11.723 29.942 1.00 77.50 287 GLN A C 1
ATOM 2144 O O . GLN A 1 287 ? -34.477 -11.583 29.073 1.00 77.50 287 GLN A O 1
ATOM 2149 N N . LEU A 1 288 ? -35.025 -11.870 31.232 1.00 86.06 288 LEU A N 1
ATOM 2150 C CA . LEU A 1 288 ? -33.657 -11.866 31.732 1.00 86.06 288 LEU A CA 1
ATOM 2151 C C . LEU A 1 288 ? -33.035 -13.258 31.690 1.00 86.06 288 LEU A C 1
ATOM 2153 O O . LEU A 1 288 ? -33.703 -14.278 31.863 1.00 86.06 288 LEU A O 1
ATOM 2157 N N . ASP A 1 289 ? -31.712 -13.287 31.570 1.00 89.25 289 ASP A N 1
ATOM 2158 C CA . ASP A 1 289 ? -30.954 -14.508 31.792 1.00 89.25 289 ASP A CA 1
ATOM 2159 C C . ASP A 1 289 ? -30.930 -14.844 33.295 1.00 89.25 289 ASP A C 1
ATOM 2161 O O . ASP A 1 289 ? -30.228 -14.211 34.088 1.00 89.25 289 ASP A O 1
ATOM 2165 N N . ILE A 1 290 ? -31.717 -15.845 33.700 1.00 88.06 290 ILE A N 1
ATOM 2166 C CA . ILE A 1 290 ? -31.912 -16.234 35.109 1.00 88.06 290 ILE A CA 1
ATOM 2167 C C . ILE A 1 290 ? -30.581 -16.528 35.836 1.00 88.06 290 ILE A C 1
ATOM 2169 O O . ILE A 1 290 ? -30.387 -16.003 36.938 1.00 88.06 290 ILE A O 1
ATOM 2173 N N . PRO A 1 291 ? -29.632 -17.310 35.270 1.00 89.94 291 PRO A N 1
ATOM 2174 C CA . PRO A 1 291 ? -28.331 -17.543 35.901 1.00 89.94 291 PRO A CA 1
ATOM 2175 C C . PRO A 1 291 ? -27.572 -16.246 36.190 1.00 89.94 291 PRO A C 1
ATOM 2177 O O . PRO A 1 291 ? -27.005 -16.081 37.274 1.00 89.94 291 PRO A O 1
ATOM 2180 N N . THR A 1 292 ? -27.598 -15.306 35.246 1.00 92.12 292 THR A N 1
ATOM 2181 C CA . THR A 1 292 ? -26.968 -13.995 35.401 1.00 92.12 292 THR A CA 1
ATOM 2182 C C . THR A 1 292 ? -27.670 -13.145 36.455 1.00 92.12 292 THR A C 1
ATOM 2184 O O . THR A 1 292 ? -27.003 -12.577 37.319 1.00 92.12 292 THR A O 1
ATOM 2187 N N . ALA A 1 293 ? -29.004 -13.094 36.457 1.00 91.31 293 ALA A N 1
ATOM 2188 C CA . ALA A 1 293 ? -29.766 -12.356 37.465 1.00 91.31 293 ALA A CA 1
ATOM 2189 C C . ALA A 1 293 ? -29.466 -12.865 38.888 1.00 91.31 293 ALA A C 1
ATOM 2191 O O . ALA A 1 293 ? -29.193 -12.074 39.794 1.00 91.31 293 ALA A O 1
ATOM 2192 N N . HIS A 1 294 ? -29.415 -14.188 39.078 1.00 90.62 294 HIS A N 1
ATOM 2193 C CA . HIS A 1 294 ? -29.035 -14.802 40.353 1.00 90.62 294 HIS A CA 1
ATOM 2194 C C . HIS A 1 294 ? -27.603 -14.454 40.771 1.00 90.62 294 HIS A C 1
ATOM 2196 O O . HIS A 1 294 ? -27.357 -14.165 41.946 1.00 90.62 294 HIS A O 1
ATOM 2202 N N . LEU A 1 295 ? -26.659 -14.447 39.825 1.00 91.94 295 LEU A N 1
ATOM 2203 C CA . LEU A 1 295 ? -25.288 -14.011 40.080 1.00 91.94 295 LEU A CA 1
ATOM 2204 C C . LEU A 1 295 ? -25.254 -12.553 40.557 1.00 91.94 295 LEU A C 1
ATOM 2206 O O . LEU A 1 295 ? -24.628 -12.271 41.580 1.00 91.94 295 LEU A O 1
ATOM 2210 N N . VAL A 1 296 ? -25.973 -11.646 39.887 1.00 93.50 296 VAL A N 1
ATOM 2211 C CA . VAL A 1 296 ? -26.039 -10.229 40.280 1.00 93.50 296 VAL A CA 1
ATOM 2212 C C . VAL A 1 296 ? -26.649 -10.069 41.678 1.00 93.50 296 VAL A C 1
ATOM 2214 O O . VAL A 1 296 ? -26.104 -9.345 42.515 1.00 93.50 296 VAL A O 1
ATOM 2217 N N . CYS A 1 297 ? -27.728 -10.787 41.994 1.00 92.12 297 CYS A N 1
ATOM 2218 C CA . CYS A 1 297 ? -28.311 -10.782 43.339 1.00 92.12 297 CYS A CA 1
ATOM 2219 C C . CYS A 1 297 ? -27.326 -11.281 44.403 1.00 92.12 297 CYS A C 1
ATOM 2221 O O . CYS A 1 297 ? -27.212 -10.667 45.468 1.00 92.12 297 CYS A O 1
ATOM 2223 N N . LYS A 1 298 ? -26.563 -12.339 44.100 1.00 92.75 298 LYS A N 1
ATOM 2224 C CA . LYS A 1 298 ? -25.537 -12.892 44.993 1.00 92.75 298 LYS A CA 1
ATOM 2225 C C . LYS A 1 298 ? -24.438 -11.870 45.290 1.00 92.75 298 LYS A C 1
ATOM 2227 O O . LYS A 1 298 ? -24.158 -11.614 46.462 1.00 92.75 298 LYS A O 1
ATOM 2232 N N . ILE A 1 299 ? -23.852 -11.243 44.267 1.00 94.69 299 ILE A N 1
ATOM 2233 C CA . ILE A 1 299 ? -22.775 -10.250 44.458 1.00 94.69 299 ILE A CA 1
ATOM 2234 C C . ILE A 1 299 ? -23.286 -8.973 45.141 1.00 94.69 299 ILE A C 1
ATOM 2236 O O . ILE A 1 299 ? -22.546 -8.336 45.894 1.00 94.69 299 ILE A O 1
ATOM 2240 N N . ARG A 1 300 ? -24.567 -8.622 44.949 1.00 93.44 300 ARG A N 1
ATOM 2241 C CA . ARG A 1 300 ? -25.242 -7.511 45.639 1.00 93.44 300 ARG A CA 1
ATOM 2242 C C . ARG A 1 300 ? -25.782 -7.884 47.023 1.00 93.44 300 ARG A C 1
ATOM 2244 O O . ARG A 1 300 ? -26.335 -7.004 47.681 1.00 93.44 300 ARG A O 1
ATOM 2251 N N . ARG A 1 301 ? -25.617 -9.126 47.494 1.00 91.75 301 ARG A N 1
ATOM 2252 C CA . ARG A 1 301 ? -26.136 -9.631 48.785 1.00 91.75 301 ARG A CA 1
ATOM 2253 C C . ARG A 1 301 ? -27.641 -9.403 48.979 1.00 91.75 301 ARG A C 1
ATOM 2255 O O . ARG A 1 301 ? -28.080 -9.013 50.058 1.00 91.75 301 ARG A O 1
ATOM 2262 N N . ILE A 1 302 ? -28.419 -9.624 47.927 1.00 88.75 302 ILE A N 1
ATOM 2263 C CA . ILE A 1 302 ? -29.878 -9.533 47.971 1.00 88.75 302 ILE A CA 1
ATOM 2264 C C . ILE A 1 302 ? -30.428 -10.938 48.246 1.00 88.75 302 ILE A C 1
ATOM 2266 O O . ILE A 1 302 ? -30.094 -11.858 47.495 1.00 88.75 302 ILE A O 1
ATOM 2270 N N . PRO A 1 303 ? -31.234 -11.136 49.304 1.00 81.12 303 PRO A N 1
ATOM 2271 C CA . PRO A 1 303 ? -31.873 -12.418 49.550 1.00 81.12 303 PRO A CA 1
ATOM 2272 C C . PRO A 1 303 ? -32.905 -12.675 48.448 1.00 81.12 303 PRO A C 1
ATOM 2274 O O . PRO A 1 303 ? -33.833 -11.892 48.252 1.00 81.12 303 PRO A O 1
ATOM 2277 N N . LEU A 1 304 ? -32.712 -13.759 47.707 1.00 73.88 304 LEU A N 1
ATOM 2278 C CA . LEU A 1 304 ? -33.738 -14.325 46.844 1.00 73.88 304 LEU A CA 1
ATOM 2279 C C . LEU A 1 304 ? -34.468 -15.365 47.695 1.00 73.88 304 LEU A C 1
ATOM 2281 O O . LEU A 1 304 ? -33.840 -16.333 48.124 1.00 73.88 304 LEU A O 1
ATOM 2285 N N . ASP A 1 305 ? -35.744 -15.133 48.004 1.00 62.03 305 ASP A N 1
ATOM 2286 C CA . ASP A 1 305 ? -36.580 -16.168 48.621 1.00 62.03 305 ASP A CA 1
ATOM 2287 C C . ASP A 1 305 ? -36.585 -17.385 47.682 1.00 62.03 305 ASP A C 1
ATOM 2289 O O . ASP A 1 305 ? -36.887 -17.228 46.495 1.00 62.03 305 ASP A O 1
ATOM 2293 N N . GLN A 1 306 ? -36.182 -18.552 48.195 1.00 49.69 306 GLN A N 1
ATOM 2294 C CA . GLN A 1 306 ? -36.261 -19.829 47.474 1.00 49.69 306 GLN A CA 1
ATOM 2295 C C . GLN A 1 306 ? -37.710 -20.254 47.251 1.00 49.69 306 GLN A C 1
ATOM 2297 O O . GLN A 1 306 ? -38.521 -20.085 48.191 1.00 49.69 306 GLN A O 1
#